Protein AF-A0AAV7X057-F1 (afdb_monomer)

Structure (mmCIF, N/CA/C/O backbone):
data_AF-A0AAV7X057-F1
#
_entry.id   AF-A0AAV7X057-F1
#
loop_
_atom_site.group_PDB
_atom_site.id
_atom_site.type_symbol
_atom_site.label_atom_id
_atom_site.label_alt_id
_atom_site.label_comp_id
_atom_site.label_asym_id
_atom_site.label_entity_id
_atom_site.label_seq_id
_atom_site.pdbx_PDB_ins_code
_atom_site.Cartn_x
_atom_site.Cartn_y
_atom_site.Cartn_z
_atom_site.occupancy
_atom_site.B_iso_or_equiv
_atom_site.auth_seq_id
_atom_site.auth_comp_id
_atom_site.auth_asym_id
_atom_site.auth_atom_id
_atom_site.pdbx_PDB_model_num
ATOM 1 N N . MET A 1 1 ? 82.264 20.418 -91.053 1.00 38.97 1 MET A N 1
ATOM 2 C CA . MET A 1 1 ? 81.883 21.158 -89.828 1.00 38.97 1 MET A CA 1
ATOM 3 C C . MET A 1 1 ? 80.472 20.702 -89.465 1.00 38.97 1 MET A C 1
ATOM 5 O O . MET A 1 1 ? 79.620 20.782 -90.331 1.00 38.97 1 MET A O 1
ATOM 9 N N . GLN A 1 2 ? 80.284 19.899 -88.404 1.00 41.66 2 GLN A N 1
ATOM 10 C CA . GLN A 1 2 ? 79.835 20.364 -87.067 1.00 41.66 2 GLN A CA 1
ATOM 11 C C . GLN A 1 2 ? 78.522 21.172 -87.176 1.00 41.66 2 GLN A C 1
ATOM 13 O O . GLN A 1 2 ? 78.544 22.190 -87.848 1.00 41.66 2 GLN A O 1
ATOM 18 N N . ARG A 1 3 ? 77.359 20.861 -86.584 1.00 39.12 3 ARG A N 1
ATOM 19 C CA . ARG A 1 3 ? 76.865 20.081 -85.417 1.00 39.12 3 ARG A CA 1
ATOM 20 C C . ARG A 1 3 ? 75.410 19.670 -85.784 1.00 39.12 3 ARG A C 1
ATOM 22 O O . ARG A 1 3 ? 74.808 20.356 -86.595 1.00 39.12 3 ARG A O 1
ATOM 29 N N . GLY A 1 4 ? 74.792 18.573 -85.353 1.00 46.19 4 GLY A N 1
ATOM 30 C CA . GLY A 1 4 ? 74.710 18.015 -84.006 1.00 46.19 4 GLY A CA 1
ATOM 31 C C . GLY A 1 4 ? 73.336 18.350 -83.398 1.00 46.19 4 GLY A C 1
ATOM 32 O O . GLY A 1 4 ? 72.982 19.521 -83.359 1.00 46.19 4 GLY A O 1
ATOM 33 N N . LEU A 1 5 ? 72.655 17.312 -82.885 1.00 44.22 5 LEU A N 1
ATOM 34 C CA . LEU A 1 5 ? 71.511 17.313 -81.947 1.00 44.22 5 LEU A CA 1
ATOM 35 C C . LEU A 1 5 ? 70.096 17.187 -82.544 1.00 44.22 5 LEU A C 1
ATOM 37 O O . LEU A 1 5 ? 69.329 18.132 -82.672 1.00 44.22 5 LEU A O 1
ATOM 41 N N . CYS A 1 6 ? 69.776 15.932 -82.868 1.00 47.38 6 CYS A N 1
ATOM 42 C CA . CYS A 1 6 ? 68.670 15.165 -82.285 1.00 47.38 6 CYS A CA 1
ATOM 43 C C . CYS A 1 6 ? 67.814 15.927 -81.245 1.00 47.38 6 CYS A C 1
ATOM 45 O O . CYS A 1 6 ? 68.278 16.170 -80.134 1.00 47.38 6 CYS A O 1
ATOM 47 N N . CYS A 1 7 ? 66.555 16.219 -81.574 1.00 43.72 7 CYS A N 1
ATOM 48 C CA . CYS A 1 7 ? 65.508 16.485 -80.587 1.00 43.72 7 CYS A CA 1
ATOM 49 C C . CYS A 1 7 ? 64.588 15.262 -80.570 1.00 43.72 7 CYS A C 1
ATOM 51 O O . CYS A 1 7 ? 63.606 15.196 -81.310 1.00 43.72 7 CYS A O 1
ATOM 53 N N . GLN A 1 8 ? 64.968 14.254 -79.785 1.00 49.94 8 GLN A N 1
ATOM 54 C CA . GLN A 1 8 ? 64.077 13.163 -79.412 1.00 49.94 8 GLN A CA 1
ATOM 55 C C . GLN A 1 8 ? 63.016 13.703 -78.448 1.00 49.94 8 GLN A C 1
ATOM 57 O O . GLN A 1 8 ? 63.279 14.510 -77.560 1.00 49.94 8 GLN A O 1
ATOM 62 N N . SER A 1 9 ? 61.777 13.288 -78.673 1.00 52.12 9 SER A N 1
ATOM 63 C CA . SER A 1 9 ? 60.635 13.537 -77.805 1.00 52.12 9 SER A CA 1
ATOM 64 C C . SER A 1 9 ? 60.765 12.717 -76.511 1.00 52.12 9 SER A C 1
ATOM 66 O O . SER A 1 9 ? 60.155 11.656 -76.385 1.00 52.12 9 SER A O 1
ATOM 68 N N . ASP A 1 10 ? 61.553 13.202 -75.550 1.00 53.66 10 ASP A N 1
ATOM 69 C CA . ASP A 1 10 ? 61.899 12.489 -74.303 1.00 53.66 10 ASP A CA 1
ATOM 70 C C . ASP A 1 10 ? 60.809 12.525 -73.203 1.00 53.66 10 ASP A C 1
ATOM 72 O O . ASP A 1 10 ? 60.967 11.934 -72.137 1.00 53.66 10 ASP A O 1
ATOM 76 N N . GLY A 1 11 ? 59.664 13.181 -73.436 1.00 57.25 11 GLY A N 1
ATOM 77 C CA . GLY A 1 11 ? 58.593 13.325 -72.431 1.00 57.25 11 GLY A CA 1
ATOM 78 C C . GLY A 1 11 ? 57.607 12.149 -72.323 1.00 57.25 11 GLY A C 1
ATOM 79 O O . GLY A 1 11 ? 57.019 11.926 -71.265 1.00 57.25 11 GLY A O 1
ATOM 80 N N . ALA A 1 12 ? 57.417 11.376 -73.396 1.00 61.66 12 ALA A N 1
ATOM 81 C CA . ALA A 1 12 ? 56.444 10.279 -73.441 1.00 61.66 12 ALA A CA 1
ATOM 82 C C . ALA A 1 12 ? 56.788 9.055 -72.554 1.00 61.66 12 ALA A C 1
ATOM 84 O O . ALA A 1 12 ? 55.877 8.534 -71.905 1.00 61.66 12 ALA A O 1
ATOM 85 N N . PRO A 1 13 ? 58.049 8.581 -72.467 1.00 67.75 13 PRO A N 1
ATOM 86 C CA . PRO A 1 13 ? 58.378 7.425 -71.630 1.00 67.75 13 PRO A CA 1
ATOM 87 C C . PRO A 1 13 ? 58.366 7.749 -70.127 1.00 67.75 13 PRO A C 1
ATOM 89 O O . PRO A 1 13 ? 57.984 6.893 -69.333 1.00 67.75 13 PRO A O 1
ATOM 92 N N . LEU A 1 14 ? 58.693 8.986 -69.731 1.00 73.44 14 LEU A N 1
ATOM 93 C CA . LEU A 1 14 ? 58.663 9.415 -68.327 1.00 73.44 14 LEU A CA 1
ATOM 94 C C . LEU A 1 14 ? 57.228 9.505 -67.783 1.00 73.44 14 LEU A C 1
ATOM 96 O O . LEU A 1 14 ? 56.944 9.002 -66.698 1.00 73.44 14 LEU A O 1
ATOM 100 N N . MET A 1 15 ? 56.303 10.092 -68.554 1.00 77.81 15 MET A N 1
ATOM 101 C CA . MET A 1 15 ? 54.881 10.119 -68.183 1.00 77.81 15 MET A CA 1
ATOM 102 C C . MET A 1 15 ? 54.274 8.715 -68.135 1.00 77.81 15 MET A C 1
ATOM 104 O O . MET A 1 15 ? 53.459 8.434 -67.262 1.00 77.81 15 MET A O 1
ATOM 108 N N . ARG A 1 16 ? 54.691 7.817 -69.033 1.00 80.0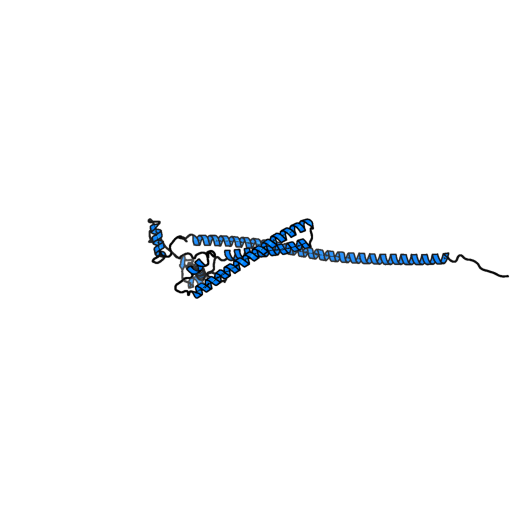6 16 ARG A N 1
ATOM 109 C CA . ARG A 1 16 ? 54.230 6.426 -69.028 1.00 80.06 16 ARG A CA 1
ATOM 110 C C . ARG A 1 16 ? 54.683 5.672 -67.775 1.00 80.06 16 ARG A C 1
ATOM 112 O O . ARG A 1 16 ? 53.843 5.062 -67.126 1.00 80.06 16 ARG A O 1
ATOM 119 N N . ALA A 1 17 ? 55.956 5.786 -67.398 1.00 81.38 17 ALA A N 1
ATOM 120 C CA . ALA A 1 17 ? 56.485 5.169 -66.180 1.00 81.38 17 ALA A CA 1
ATOM 121 C C . ALA A 1 17 ? 55.810 5.715 -64.908 1.00 81.38 17 ALA A C 1
ATOM 123 O O . ALA A 1 17 ? 55.469 4.952 -64.008 1.00 81.38 17 ALA A O 1
ATOM 124 N N . PHE A 1 18 ? 55.552 7.026 -64.851 1.00 87.88 18 PHE A N 1
ATOM 125 C CA . PHE A 1 18 ? 54.826 7.638 -63.734 1.00 87.88 18 PHE A CA 1
ATOM 126 C C . PHE A 1 18 ? 53.382 7.130 -63.627 1.00 87.88 18 PHE A C 1
ATOM 128 O O . PHE A 1 18 ? 52.918 6.808 -62.536 1.00 87.88 18 PHE A O 1
ATOM 135 N N . MET A 1 19 ? 52.676 7.017 -64.757 1.00 85.56 19 MET A N 1
ATOM 136 C CA . MET A 1 19 ? 51.319 6.466 -64.786 1.00 85.56 19 MET A CA 1
ATOM 137 C C . MET A 1 19 ? 51.298 4.987 -64.390 1.00 85.56 19 MET A C 1
ATOM 139 O O . MET A 1 19 ? 50.424 4.591 -63.628 1.00 85.56 19 MET A O 1
ATOM 143 N N . GLU A 1 20 ? 52.260 4.184 -64.850 1.00 86.50 20 GLU A N 1
ATOM 144 C CA . GLU A 1 20 ? 52.402 2.775 -64.454 1.00 86.50 20 GLU A CA 1
ATOM 145 C C . GLU A 1 20 ? 52.631 2.646 -62.938 1.00 86.50 20 GLU A C 1
ATOM 147 O O . GLU A 1 20 ? 51.925 1.886 -62.278 1.00 86.50 20 GLU A O 1
ATOM 152 N N . GLN A 1 21 ? 53.508 3.473 -62.363 1.00 89.06 21 GLN A N 1
ATOM 153 C CA . GLN A 1 21 ? 53.764 3.499 -60.922 1.00 89.06 21 GLN A CA 1
ATOM 154 C C . GLN A 1 21 ? 52.542 3.964 -60.106 1.00 89.06 21 GLN A C 1
ATOM 156 O O . GLN A 1 21 ? 52.255 3.407 -59.046 1.00 89.06 21 GLN A O 1
ATOM 161 N N . LEU A 1 22 ? 51.792 4.960 -60.592 1.00 92.19 22 LEU A N 1
ATOM 162 C CA . LEU A 1 22 ? 50.542 5.399 -59.961 1.00 92.19 22 LEU A CA 1
ATOM 163 C C . LEU A 1 22 ? 49.462 4.316 -60.010 1.00 92.19 22 LEU A C 1
ATOM 165 O O . LEU A 1 22 ? 48.786 4.087 -59.008 1.00 92.19 22 LEU A O 1
ATOM 169 N N . PHE A 1 23 ? 49.293 3.642 -61.151 1.00 93.19 23 PHE A N 1
ATOM 170 C CA . PHE A 1 23 ? 48.342 2.539 -61.274 1.00 93.19 23 PHE A CA 1
ATOM 171 C C . PHE A 1 23 ? 48.714 1.375 -60.357 1.00 93.19 23 PHE A C 1
ATOM 173 O O . PHE A 1 23 ? 47.835 0.813 -59.710 1.00 93.19 23 PHE A O 1
ATOM 180 N N . GLU A 1 24 ? 49.999 1.042 -60.253 1.00 92.56 24 GLU A N 1
ATOM 181 C CA . GLU A 1 24 ? 50.477 -0.009 -59.357 1.00 92.56 24 GLU A CA 1
ATOM 182 C C . GLU A 1 24 ? 50.257 0.360 -57.881 1.00 92.56 24 GLU A C 1
ATOM 184 O O . GLU A 1 24 ? 49.764 -0.464 -57.110 1.00 92.56 24 GLU A O 1
ATOM 189 N N . SER A 1 25 ? 50.504 1.619 -57.498 1.00 93.75 25 SER A N 1
ATOM 190 C CA . SER A 1 25 ? 50.166 2.133 -56.162 1.00 93.75 25 SER A CA 1
ATOM 191 C C . SER A 1 25 ? 48.668 2.024 -55.872 1.00 93.75 25 SER A C 1
ATOM 193 O O . SER A 1 25 ? 48.286 1.470 -54.846 1.00 93.75 25 SER A O 1
ATOM 195 N N . LEU A 1 26 ? 47.807 2.475 -56.790 1.00 94.56 26 LEU A N 1
ATOM 196 C CA . LEU A 1 26 ? 46.350 2.423 -56.617 1.00 94.56 26 LEU A CA 1
ATOM 197 C C . LEU A 1 26 ? 45.822 0.988 -56.524 1.00 94.56 26 LEU A C 1
ATOM 199 O O . LEU A 1 26 ? 44.911 0.713 -55.745 1.00 94.56 26 LEU A O 1
ATOM 203 N N . LEU A 1 27 ? 46.379 0.059 -57.303 1.00 94.56 27 LEU A N 1
ATOM 204 C CA . LEU A 1 27 ? 46.021 -1.357 -57.218 1.00 94.56 27 LEU A CA 1
ATOM 205 C C . LEU A 1 27 ? 46.441 -1.962 -55.875 1.00 94.56 27 LEU A C 1
ATOM 207 O O . LEU A 1 27 ? 45.680 -2.744 -55.299 1.00 94.56 27 LEU A O 1
ATOM 211 N N . ASN A 1 28 ? 47.608 -1.575 -55.356 1.00 93.62 28 ASN A N 1
ATOM 212 C CA . ASN A 1 28 ? 48.068 -1.989 -54.035 1.00 93.62 28 ASN A CA 1
ATOM 213 C C . ASN A 1 28 ? 47.173 -1.427 -52.922 1.00 93.62 28 ASN A C 1
ATOM 215 O O . ASN A 1 28 ? 46.771 -2.193 -52.045 1.00 93.62 28 ASN A O 1
ATOM 219 N N . ASP A 1 29 ? 46.786 -0.153 -53.006 1.00 95.25 29 ASP A N 1
ATOM 220 C CA . ASP A 1 29 ? 45.876 0.501 -52.057 1.00 95.25 29 ASP A CA 1
ATOM 221 C C . ASP A 1 29 ? 44.464 -0.112 -52.098 1.00 95.25 29 ASP A C 1
ATOM 223 O O . ASP A 1 29 ? 43.826 -0.347 -51.072 1.00 95.25 29 ASP A O 1
ATOM 227 N N . LEU A 1 30 ? 43.962 -0.466 -53.284 1.00 94.81 30 LEU A N 1
ATOM 228 C CA . LEU A 1 30 ? 42.700 -1.201 -53.408 1.00 94.81 30 LEU A CA 1
ATOM 229 C C . LEU A 1 30 ? 42.804 -2.609 -52.808 1.00 94.81 30 LEU A C 1
ATOM 231 O O . LEU A 1 30 ? 41.851 -3.104 -52.199 1.00 94.81 30 LEU A O 1
ATOM 235 N N . ALA A 1 31 ? 43.953 -3.270 -52.959 1.00 93.88 31 ALA A N 1
ATOM 236 C CA . ALA A 1 31 ? 44.187 -4.594 -52.397 1.00 93.88 31 ALA A CA 1
ATOM 237 C C . ALA A 1 31 ? 44.367 -4.574 -50.869 1.00 93.88 31 ALA A C 1
ATOM 239 O O . ALA A 1 31 ? 44.011 -5.558 -50.211 1.00 93.88 31 ALA A O 1
ATOM 240 N N . THR A 1 32 ? 44.921 -3.508 -50.285 1.00 95.69 32 THR A N 1
ATOM 241 C CA . THR A 1 32 ? 44.976 -3.313 -48.824 1.00 95.69 32 THR A CA 1
ATOM 242 C C . THR A 1 32 ? 43.587 -3.013 -48.275 1.00 95.69 32 THR A C 1
ATOM 244 O O . THR A 1 32 ? 43.124 -3.774 -47.428 1.00 95.69 32 THR A O 1
ATOM 247 N N . LEU A 1 33 ? 42.862 -2.043 -48.843 1.00 96.12 33 LEU A N 1
ATOM 248 C CA . LEU A 1 33 ? 41.492 -1.707 -48.429 1.00 96.12 33 LEU A CA 1
ATOM 249 C C . LEU A 1 33 ? 40.553 -2.914 -48.505 1.00 96.12 33 LEU A C 1
ATOM 251 O O . LEU A 1 33 ? 39.775 -3.172 -47.590 1.00 96.12 33 LEU A O 1
ATOM 255 N N . LYS A 1 34 ? 40.651 -3.721 -49.569 1.00 95.94 34 LYS A N 1
ATOM 256 C CA . LYS A 1 34 ? 39.866 -4.957 -49.690 1.00 95.94 34 LYS A CA 1
ATOM 257 C C . LYS A 1 34 ? 40.168 -5.948 -48.561 1.00 95.94 34 LYS A C 1
ATOM 259 O O . LYS A 1 34 ? 39.255 -6.633 -48.100 1.00 95.94 34 LYS A O 1
ATOM 264 N N . ARG A 1 35 ? 41.433 -6.065 -48.141 1.00 95.56 35 ARG A N 1
ATOM 265 C CA . ARG A 1 35 ? 41.838 -6.949 -47.037 1.00 95.56 35 ARG A CA 1
ATOM 266 C C . ARG A 1 35 ? 41.356 -6.422 -45.689 1.00 95.56 35 ARG A C 1
ATOM 268 O O . ARG A 1 35 ? 40.862 -7.222 -44.902 1.00 95.56 35 ARG A O 1
ATOM 275 N N . GLU A 1 36 ? 41.454 -5.117 -45.460 1.00 96.38 36 GLU A N 1
ATOM 276 C CA . GLU A 1 36 ? 40.969 -4.453 -44.243 1.00 96.38 36 GLU A CA 1
ATOM 277 C C . GLU A 1 36 ? 39.453 -4.608 -44.096 1.00 96.38 36 GLU A C 1
ATOM 279 O O . GLU A 1 36 ? 38.995 -5.173 -43.110 1.00 96.38 36 GLU A O 1
ATOM 284 N N . ILE A 1 37 ? 38.678 -4.287 -45.139 1.00 96.62 37 ILE A N 1
ATOM 285 C CA . ILE A 1 37 ? 37.218 -4.478 -45.140 1.00 96.62 37 ILE A CA 1
ATOM 286 C C . ILE A 1 37 ? 36.850 -5.945 -44.874 1.00 96.62 37 ILE A C 1
ATOM 288 O O . ILE A 1 37 ? 35.906 -6.237 -44.141 1.00 96.62 37 ILE A O 1
ATOM 292 N N . ALA A 1 38 ? 37.580 -6.898 -45.461 1.00 95.75 38 ALA A N 1
ATOM 293 C CA . ALA A 1 38 ? 37.324 -8.317 -45.227 1.00 95.75 38 ALA A CA 1
ATOM 294 C C . ALA A 1 38 ? 37.633 -8.748 -43.781 1.00 95.75 38 ALA A C 1
ATOM 296 O O . ALA A 1 38 ? 36.937 -9.620 -43.251 1.00 95.75 38 ALA A O 1
ATOM 297 N N . ALA A 1 39 ? 38.655 -8.157 -43.155 1.00 96.31 39 ALA A N 1
ATOM 298 C CA . ALA A 1 39 ? 38.983 -8.378 -41.751 1.00 96.31 39 ALA A CA 1
ATOM 299 C C . ALA A 1 39 ? 37.898 -7.790 -40.837 1.00 96.31 39 ALA A C 1
ATOM 301 O O . ALA A 1 39 ? 37.332 -8.532 -40.035 1.00 96.31 39 ALA A O 1
ATOM 302 N N . ASP A 1 40 ? 37.505 -6.536 -41.058 1.00 97.06 40 ASP A N 1
ATOM 303 C CA . ASP A 1 40 ? 36.461 -5.858 -40.283 1.00 97.06 40 ASP A CA 1
ATOM 304 C C . ASP A 1 40 ? 35.119 -6.596 -40.375 1.00 97.06 40 ASP A C 1
ATOM 306 O O . ASP A 1 40 ? 34.457 -6.833 -39.369 1.00 97.06 40 ASP A O 1
ATOM 310 N N . ILE A 1 41 ? 34.729 -7.065 -41.569 1.00 97.06 41 ILE A N 1
ATOM 311 C CA . ILE A 1 41 ? 33.515 -7.883 -41.748 1.00 97.06 41 ILE A CA 1
ATOM 312 C C . ILE A 1 41 ? 33.592 -9.176 -40.929 1.00 97.06 41 ILE A C 1
ATOM 314 O O . ILE A 1 41 ? 32.575 -9.658 -40.424 1.00 97.06 41 ILE A O 1
ATOM 318 N N . LYS A 1 42 ? 34.774 -9.788 -40.826 1.00 96.00 42 LYS A N 1
ATOM 319 C CA . LYS A 1 42 ? 34.957 -11.017 -40.052 1.00 96.00 42 LYS A CA 1
ATOM 320 C C . LYS A 1 42 ? 34.844 -10.746 -38.555 1.00 96.00 42 LYS A C 1
ATOM 322 O O . LYS A 1 42 ? 34.235 -11.556 -37.856 1.00 96.00 42 LYS A O 1
ATOM 327 N N . ASP A 1 43 ? 35.391 -9.634 -38.085 1.00 97.12 43 ASP A N 1
ATOM 328 C CA . ASP A 1 43 ? 35.327 -9.252 -36.678 1.00 97.12 43 ASP A CA 1
ATOM 329 C C . ASP A 1 43 ? 33.913 -8.819 -36.279 1.00 97.12 43 ASP A C 1
ATOM 331 O O . ASP A 1 43 ? 33.374 -9.365 -35.318 1.00 97.12 43 ASP A O 1
ATOM 335 N N . LEU A 1 44 ? 33.220 -8.033 -37.109 1.00 97.25 44 LEU A N 1
ATOM 336 C CA . LEU A 1 44 ? 31.798 -7.717 -36.920 1.00 97.25 44 LEU A CA 1
ATOM 337 C C . LEU A 1 44 ? 30.916 -8.970 -36.870 1.00 97.25 44 LEU A C 1
ATOM 339 O O . LEU A 1 44 ? 29.968 -9.040 -36.091 1.00 97.25 44 LEU A O 1
ATOM 343 N N . LYS A 1 45 ? 31.218 -9.997 -37.675 1.00 96.81 45 LYS A N 1
ATOM 344 C CA . LYS A 1 45 ? 30.500 -11.280 -37.604 1.00 96.81 45 LYS A CA 1
ATOM 345 C C . LYS A 1 45 ? 30.739 -12.005 -36.283 1.00 96.81 45 LYS A C 1
ATOM 347 O O . LYS A 1 45 ? 29.808 -12.610 -35.760 1.00 96.81 45 LYS A O 1
ATOM 352 N N . ARG A 1 46 ? 31.964 -11.969 -35.752 1.00 96.88 46 ARG A N 1
ATOM 353 C CA . ARG A 1 46 ? 32.290 -12.575 -34.450 1.00 96.88 46 ARG A CA 1
ATOM 354 C C . ARG A 1 46 ? 31.579 -11.845 -33.318 1.00 96.88 46 ARG A C 1
ATOM 356 O O . ARG A 1 46 ? 30.937 -12.499 -32.505 1.00 96.88 46 ARG A O 1
ATOM 363 N N . GLU A 1 47 ? 31.637 -10.517 -33.312 1.00 97.00 47 GLU A N 1
ATOM 364 C CA . GLU A 1 47 ? 30.912 -9.684 -32.348 1.00 97.00 47 GLU A CA 1
ATOM 365 C C . GLU A 1 47 ? 29.399 -9.903 -32.442 1.00 97.00 47 GLU A C 1
ATOM 367 O O . GLU A 1 47 ? 28.732 -10.025 -31.420 1.00 97.00 47 GLU A O 1
ATOM 372 N N . GLY A 1 48 ? 28.855 -10.041 -33.655 1.00 97.50 48 GLY A N 1
ATOM 373 C CA . GLY A 1 48 ? 27.445 -10.363 -33.865 1.00 97.50 48 GLY A CA 1
ATOM 374 C C . GLY A 1 48 ? 27.030 -11.703 -33.247 1.00 97.50 48 GLY A C 1
ATOM 375 O O . GLY A 1 48 ? 25.945 -11.800 -32.677 1.00 97.50 48 GLY A O 1
ATOM 376 N N . ILE A 1 49 ? 27.894 -12.722 -33.308 1.00 96.94 49 ILE A N 1
ATOM 377 C CA . ILE A 1 49 ? 27.647 -14.024 -32.667 1.00 96.94 49 ILE A CA 1
ATOM 378 C C . ILE A 1 49 ? 27.710 -13.902 -31.137 1.00 96.94 49 ILE A C 1
ATOM 380 O O . ILE A 1 49 ? 26.825 -14.425 -30.462 1.00 96.94 49 ILE A O 1
ATOM 384 N N . ASP A 1 50 ? 28.712 -13.204 -30.592 1.00 97.38 50 ASP A N 1
ATOM 385 C CA . ASP A 1 50 ? 28.841 -12.983 -29.141 1.00 97.38 50 ASP A CA 1
ATOM 386 C C . ASP A 1 50 ? 27.637 -12.217 -28.577 1.00 97.38 50 ASP A C 1
ATOM 388 O O . ASP A 1 50 ? 27.041 -12.614 -27.573 1.00 97.38 50 ASP A O 1
ATOM 392 N N . LEU A 1 51 ? 27.214 -11.156 -29.270 1.00 97.31 51 LEU A N 1
ATOM 393 C CA . LEU A 1 51 ? 26.013 -10.410 -28.914 1.00 97.31 51 LEU A CA 1
ATOM 394 C C . LEU A 1 51 ? 24.768 -11.295 -28.962 1.00 97.31 51 LEU A C 1
ATOM 396 O O . LEU A 1 51 ? 23.972 -11.223 -28.031 1.00 97.31 51 LEU A O 1
ATOM 400 N N . GLY A 1 52 ? 24.623 -12.156 -29.974 1.00 97.62 52 GLY A N 1
ATOM 401 C CA . GLY A 1 52 ? 23.531 -13.132 -30.038 1.00 97.62 52 GLY A CA 1
ATOM 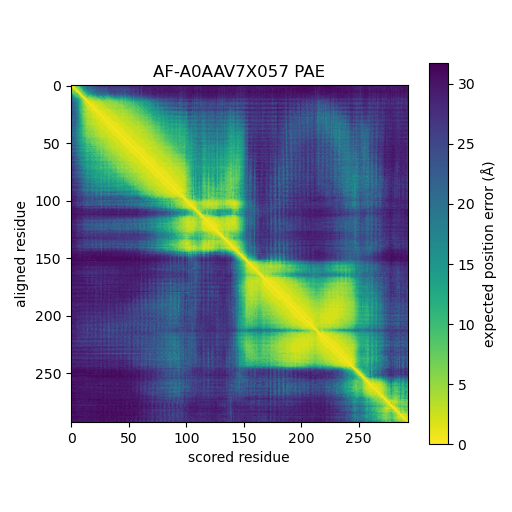402 C C . GLY A 1 52 ? 23.481 -14.028 -28.798 1.00 97.62 52 GLY A C 1
ATOM 403 O O . GLY A 1 52 ? 22.466 -14.073 -28.112 1.00 97.62 52 GLY A O 1
ATOM 404 N N . GLN A 1 53 ? 24.609 -14.637 -28.424 1.00 97.31 53 GLN A N 1
ATOM 405 C CA . GLN A 1 53 ? 24.688 -15.513 -27.246 1.00 97.31 53 GLN A CA 1
ATOM 406 C C . GLN A 1 53 ? 24.375 -14.780 -25.934 1.00 97.31 53 GLN A C 1
ATOM 408 O O . GLN A 1 53 ? 23.716 -15.316 -25.036 1.00 97.31 53 GLN A O 1
ATOM 413 N N . ARG A 1 54 ? 24.848 -13.537 -25.803 1.00 97.31 54 ARG A N 1
ATOM 414 C CA . ARG A 1 54 ? 24.568 -12.702 -24.631 1.00 97.31 54 ARG A CA 1
ATOM 415 C C . ARG A 1 54 ? 23.097 -12.309 -24.557 1.00 97.31 54 ARG A C 1
ATOM 417 O O . ARG A 1 54 ? 22.548 -12.308 -23.457 1.00 97.31 54 ARG A O 1
ATOM 424 N N . VAL A 1 55 ? 22.476 -11.986 -25.692 1.00 98.19 55 VAL A N 1
ATOM 425 C CA . VAL A 1 55 ? 21.037 -11.700 -25.778 1.00 98.19 55 VAL A CA 1
ATOM 426 C C . VAL A 1 55 ? 20.238 -12.931 -25.362 1.00 98.19 55 VAL A C 1
ATOM 428 O O . VAL A 1 55 ? 19.440 -12.815 -24.438 1.00 98.19 55 VAL A O 1
ATOM 431 N N . ASP A 1 56 ? 20.549 -14.109 -25.904 1.00 97.69 56 ASP A N 1
ATOM 432 C CA . ASP A 1 56 ? 19.864 -15.361 -25.551 1.00 97.69 56 ASP A CA 1
ATOM 433 C C . ASP A 1 56 ? 19.952 -15.657 -24.043 1.00 97.69 56 ASP A C 1
ATOM 435 O O . ASP A 1 56 ? 18.969 -16.025 -23.398 1.00 97.69 56 ASP A O 1
ATOM 439 N N . THR A 1 57 ? 21.129 -15.446 -23.444 1.00 97.69 57 THR A N 1
ATOM 440 C CA . THR A 1 57 ? 21.340 -15.649 -21.999 1.00 97.69 57 THR A CA 1
ATOM 441 C C . THR A 1 57 ? 20.485 -14.691 -21.166 1.00 97.69 57 THR A C 1
ATOM 443 O O . THR A 1 57 ? 19.917 -15.075 -20.140 1.00 97.69 57 THR A O 1
ATOM 446 N N . VAL A 1 58 ? 20.392 -13.427 -21.591 1.00 96.94 58 VAL A N 1
ATOM 447 C CA . VAL A 1 58 ? 19.577 -12.412 -20.912 1.00 96.94 58 VAL A CA 1
ATOM 448 C C . VAL A 1 58 ? 18.090 -12.723 -21.053 1.00 96.94 58 VAL A C 1
ATOM 450 O O . VAL A 1 58 ? 17.365 -12.590 -20.069 1.00 96.94 58 VAL A O 1
ATOM 453 N N . GLU A 1 59 ? 17.642 -13.164 -22.227 1.00 97.62 59 GLU A N 1
ATOM 454 C CA . GLU A 1 59 ? 16.249 -13.551 -22.468 1.00 97.62 59 GLU A CA 1
ATOM 455 C C . GLU A 1 59 ? 15.842 -14.738 -21.589 1.00 97.62 59 GLU A C 1
ATOM 457 O O . GLU A 1 59 ? 14.858 -14.644 -20.857 1.00 97.62 59 GLU A O 1
ATOM 462 N N . GLN A 1 60 ? 16.664 -15.790 -21.525 1.00 96.25 60 GLN A N 1
ATOM 463 C CA . GLN A 1 60 ? 16.418 -16.939 -20.643 1.00 96.25 60 GLN A CA 1
ATOM 464 C C . GLN A 1 60 ? 16.363 -16.544 -19.161 1.00 96.25 60 GLN A C 1
ATOM 466 O O . GLN A 1 60 ? 15.485 -16.987 -18.417 1.00 96.25 60 GLN A O 1
ATOM 471 N N . ALA A 1 61 ? 17.280 -15.681 -18.712 1.00 96.00 61 ALA A N 1
ATOM 472 C CA . ALA A 1 61 ? 17.271 -15.179 -17.341 1.00 96.00 61 ALA A CA 1
ATOM 473 C C . ALA A 1 61 ? 16.038 -14.305 -17.051 1.00 96.00 61 ALA A C 1
ATOM 475 O O . ALA A 1 61 ? 15.534 -14.283 -15.923 1.00 96.00 61 ALA A O 1
ATOM 476 N N . GLN A 1 62 ? 15.554 -13.566 -18.050 1.00 96.56 62 GLN A N 1
ATOM 477 C CA . GLN A 1 62 ? 14.356 -12.744 -17.936 1.00 96.56 62 GLN A CA 1
ATOM 478 C C . GLN A 1 62 ? 13.091 -13.600 -17.839 1.00 96.56 62 GLN A C 1
ATOM 480 O O . GLN A 1 62 ? 12.228 -13.291 -17.014 1.00 96.56 62 GLN A O 1
ATOM 485 N N . ASP A 1 63 ? 13.004 -14.678 -18.614 1.00 96.00 63 ASP A N 1
ATOM 486 C CA . ASP A 1 63 ? 11.889 -15.623 -18.547 1.00 96.00 63 ASP A CA 1
ATOM 487 C C . ASP A 1 63 ? 11.833 -16.324 -17.184 1.00 96.00 63 ASP A C 1
ATOM 489 O O . ASP A 1 63 ? 10.793 -16.297 -16.527 1.00 96.00 63 ASP A O 1
ATOM 493 N N . ALA A 1 64 ? 12.970 -16.805 -16.670 1.00 95.31 64 ALA A N 1
ATOM 494 C CA . ALA A 1 64 ? 13.034 -17.404 -15.333 1.00 95.31 64 ALA A CA 1
ATOM 495 C C . ALA A 1 64 ? 12.564 -16.436 -14.227 1.00 95.31 64 ALA A C 1
ATOM 497 O O . ALA A 1 64 ? 11.787 -16.803 -13.345 1.00 95.31 64 ALA A O 1
ATOM 498 N N . ARG A 1 65 ? 12.975 -15.161 -14.294 1.00 95.06 65 ARG A N 1
ATOM 499 C CA . ARG A 1 65 ? 12.515 -14.129 -13.344 1.00 95.06 65 ARG A CA 1
ATOM 500 C C . ARG A 1 65 ? 11.022 -13.839 -13.458 1.00 95.06 65 ARG A C 1
ATOM 502 O O . ARG A 1 65 ? 10.384 -13.507 -12.459 1.00 95.06 65 ARG A O 1
ATOM 509 N N . LYS A 1 66 ? 10.465 -13.899 -14.667 1.00 95.19 66 LYS A N 1
ATOM 510 C CA . LYS A 1 66 ? 9.031 -13.704 -14.888 1.00 95.19 66 LYS A CA 1
ATOM 511 C C . LYS A 1 66 ? 8.231 -14.832 -14.234 1.00 95.19 66 LYS A C 1
ATOM 513 O O . LYS A 1 66 ? 7.268 -14.541 -13.526 1.00 95.19 66 LYS A O 1
ATOM 518 N N . ASP A 1 67 ? 8.690 -16.072 -14.373 1.00 95.62 67 ASP A N 1
ATOM 519 C CA . ASP A 1 67 ? 8.073 -17.235 -13.732 1.00 95.62 67 ASP A CA 1
ATOM 520 C C . ASP A 1 67 ? 8.109 -17.137 -12.195 1.00 95.62 67 ASP A C 1
ATOM 522 O O . ASP A 1 67 ? 7.108 -17.417 -11.523 1.00 95.62 67 ASP A O 1
ATOM 526 N N . GLU A 1 68 ? 9.224 -16.667 -11.620 1.00 96.44 68 GLU A N 1
ATOM 527 C CA . GLU A 1 68 ? 9.337 -16.385 -10.180 1.00 96.44 68 GLU A CA 1
ATOM 528 C C . GLU A 1 68 ? 8.349 -15.302 -9.721 1.00 96.44 68 GLU A C 1
ATOM 530 O O . GLU A 1 68 ? 7.646 -15.479 -8.720 1.00 96.44 68 GLU A O 1
ATOM 535 N N . LEU A 1 69 ? 8.237 -14.192 -10.461 1.00 94.44 69 LEU A N 1
ATOM 536 C CA . LEU A 1 69 ? 7.284 -13.120 -10.154 1.00 94.44 69 LEU A CA 1
ATOM 537 C C . LEU A 1 69 ? 5.832 -13.610 -10.197 1.00 94.44 69 LEU A C 1
ATOM 539 O O . LEU A 1 69 ? 5.031 -13.237 -9.334 1.00 94.44 69 LEU A O 1
ATOM 543 N N . ASP A 1 70 ? 5.492 -14.465 -11.159 1.00 94.00 70 ASP A N 1
ATOM 544 C CA . ASP A 1 70 ? 4.160 -15.057 -11.265 1.00 94.00 70 ASP A CA 1
ATOM 545 C C . ASP A 1 70 ? 3.887 -16.075 -10.145 1.00 94.00 70 ASP A C 1
ATOM 547 O O . ASP A 1 70 ? 2.745 -16.216 -9.693 1.00 94.00 70 ASP A O 1
ATOM 551 N N . CYS A 1 71 ? 4.917 -16.761 -9.641 1.00 95.31 71 CYS A N 1
ATOM 552 C CA . CYS A 1 71 ? 4.826 -17.589 -8.437 1.00 95.31 71 CYS A CA 1
ATOM 553 C C . CYS A 1 71 ? 4.539 -16.742 -7.188 1.00 95.31 71 CYS A C 1
ATOM 555 O O . CYS A 1 71 ? 3.536 -16.964 -6.503 1.00 95.31 71 CYS A O 1
ATOM 557 N N . HIS A 1 72 ? 5.343 -15.704 -6.945 1.00 93.25 72 HIS A N 1
ATOM 558 C CA . HIS A 1 72 ? 5.152 -14.801 -5.808 1.00 93.25 72 HIS A CA 1
ATOM 559 C C . HIS A 1 72 ? 3.803 -14.075 -5.848 1.00 93.25 72 HIS A C 1
ATOM 561 O O . HIS A 1 72 ? 3.162 -13.895 -4.811 1.00 93.25 72 HIS A O 1
ATOM 567 N N . ARG A 1 73 ? 3.316 -13.693 -7.035 1.00 94.88 73 ARG A N 1
ATOM 568 C CA . ARG A 1 73 ? 1.985 -13.089 -7.187 1.00 94.88 73 ARG A CA 1
ATOM 569 C C . ARG A 1 73 ? 0.873 -14.040 -6.733 1.00 94.88 73 ARG A C 1
ATOM 571 O O . ARG A 1 73 ? -0.048 -13.598 -6.049 1.00 94.88 73 ARG A O 1
ATOM 578 N N . ARG A 1 74 ? 0.952 -15.328 -7.079 1.00 94.94 74 ARG A N 1
ATOM 579 C CA . ARG A 1 74 ? -0.025 -16.342 -6.637 1.00 94.94 74 ARG A CA 1
ATOM 580 C C . ARG A 1 74 ? 0.001 -16.541 -5.123 1.00 94.94 74 ARG A C 1
ATOM 582 O O . ARG A 1 74 ? -1.054 -16.639 -4.494 1.00 94.94 74 ARG A O 1
ATOM 589 N N . GLU A 1 75 ? 1.190 -16.553 -4.530 1.00 95.31 75 GLU A N 1
ATOM 590 C CA . GLU A 1 75 ? 1.346 -16.651 -3.079 1.00 95.31 75 GLU A CA 1
ATOM 591 C C . GLU A 1 75 ? 0.753 -15.431 -2.358 1.00 95.31 75 GLU A C 1
ATOM 593 O O . GLU A 1 75 ? 0.002 -15.591 -1.394 1.00 95.31 75 GLU A O 1
ATOM 598 N N . LEU A 1 76 ? 1.005 -14.219 -2.867 1.00 91.50 76 LEU A N 1
ATOM 599 C CA . LEU A 1 76 ? 0.423 -12.986 -2.332 1.00 91.50 76 LEU A CA 1
ATOM 600 C C . LEU A 1 76 ? -1.107 -13.011 -2.345 1.00 91.50 76 LEU A C 1
ATOM 602 O O . LEU A 1 76 ? -1.714 -12.649 -1.339 1.00 91.50 76 LEU A O 1
ATOM 606 N N . LEU A 1 77 ? -1.724 -13.470 -3.438 1.00 90.25 77 LEU A N 1
ATOM 607 C CA . LEU A 1 77 ? -3.183 -13.621 -3.514 1.00 90.25 77 LEU A CA 1
ATOM 608 C C . LEU A 1 77 ? -3.690 -14.621 -2.465 1.00 90.25 77 LEU A C 1
ATOM 610 O O . LEU A 1 77 ? -4.594 -14.312 -1.696 1.00 90.25 77 LEU A O 1
ATOM 614 N N . THR A 1 78 ? -3.023 -15.769 -2.335 1.00 92.50 78 THR A N 1
ATOM 615 C CA . THR A 1 78 ? -3.389 -16.792 -1.341 1.00 92.50 78 THR A CA 1
ATOM 616 C C . THR A 1 78 ? -3.290 -16.261 0.096 1.00 92.50 78 THR A C 1
ATOM 618 O O . THR A 1 78 ? -4.126 -16.562 0.949 1.00 92.50 78 THR A O 1
ATOM 621 N N . LEU A 1 79 ? -2.258 -15.468 0.397 1.00 88.44 79 LEU A N 1
ATOM 622 C CA . LEU A 1 79 ? -2.091 -14.836 1.706 1.00 88.44 79 LEU A CA 1
ATOM 623 C C . LEU A 1 79 ? -3.120 -13.729 1.958 1.00 88.44 79 LEU A C 1
ATOM 625 O O . LEU A 1 79 ? -3.522 -13.528 3.107 1.00 88.44 79 LEU A O 1
ATOM 629 N N . GLN A 1 80 ? -3.547 -13.007 0.921 1.00 89.88 80 GLN A N 1
ATOM 630 C CA . GLN A 1 80 ? -4.624 -12.022 1.023 1.00 89.88 80 GLN A CA 1
ATOM 631 C C . GLN A 1 80 ? -5.955 -12.698 1.356 1.00 89.88 80 GLN A C 1
ATOM 633 O O . GLN A 1 80 ? -6.603 -12.281 2.317 1.00 89.88 80 GLN A O 1
ATOM 638 N N . ASP A 1 81 ? -6.294 -13.788 0.667 1.00 85.94 81 ASP A N 1
ATOM 639 C CA . ASP A 1 81 ? -7.523 -14.548 0.912 1.00 85.94 81 ASP A CA 1
ATOM 640 C C . ASP A 1 81 ? -7.566 -15.099 2.343 1.00 85.94 81 ASP A C 1
ATOM 642 O O . ASP A 1 81 ? -8.535 -14.887 3.073 1.00 85.94 81 ASP A O 1
ATOM 646 N N . LYS A 1 82 ? -6.466 -15.710 2.807 1.00 87.62 82 LYS A N 1
ATOM 647 C CA . LYS A 1 82 ? -6.349 -16.195 4.195 1.00 87.62 82 LYS A CA 1
ATOM 648 C C . LYS A 1 82 ? -6.497 -15.072 5.220 1.00 87.62 82 LYS A C 1
ATOM 650 O O . LYS A 1 82 ? -7.118 -15.258 6.264 1.00 87.62 82 LYS A O 1
ATOM 655 N N . ASN A 1 83 ? -5.926 -13.898 4.949 1.00 84.31 83 ASN A N 1
ATOM 656 C CA . ASN A 1 83 ? -6.095 -12.745 5.833 1.00 84.31 83 ASN A CA 1
ATOM 657 C C . ASN A 1 83 ? -7.548 -12.272 5.874 1.00 84.31 83 ASN A C 1
ATOM 659 O O . ASN A 1 83 ? -8.030 -11.905 6.945 1.00 84.31 83 ASN A O 1
ATOM 663 N N . GLN A 1 84 ? -8.240 -12.275 4.737 1.00 81.19 84 GLN A N 1
ATOM 664 C CA . GLN A 1 84 ? -9.645 -11.895 4.665 1.00 81.19 84 GLN A CA 1
ATOM 665 C C . GLN A 1 84 ? -10.532 -12.900 5.415 1.00 81.19 84 GLN A C 1
ATOM 667 O O . GLN A 1 84 ? -11.399 -12.500 6.191 1.00 81.19 84 GLN A O 1
ATOM 672 N N . GLU A 1 85 ? -10.264 -14.197 5.280 1.00 83.62 85 GLU A N 1
ATOM 673 C CA . GLU A 1 85 ? -10.966 -15.241 6.027 1.00 83.62 85 GLU A CA 1
ATOM 674 C C . GLU A 1 85 ? -10.772 -15.090 7.543 1.00 83.62 85 GLU A C 1
ATOM 676 O O . GLU A 1 85 ? -11.745 -15.080 8.302 1.00 83.62 85 GLU A O 1
ATOM 681 N N . LEU A 1 86 ? -9.532 -14.879 7.997 1.00 80.69 86 LEU A N 1
ATOM 682 C CA . LEU A 1 86 ? -9.246 -14.624 9.411 1.00 80.69 86 LEU A CA 1
ATOM 683 C C . LEU A 1 86 ? -9.948 -13.359 9.922 1.00 80.69 86 LEU A C 1
ATOM 685 O O . LEU A 1 86 ? -10.393 -13.326 11.071 1.00 80.69 86 LEU A O 1
ATOM 689 N N . GLN A 1 87 ? -10.077 -12.322 9.091 1.00 76.44 87 GLN A N 1
ATOM 690 C CA . GLN A 1 87 ? -10.826 -11.117 9.451 1.00 76.44 87 GLN A CA 1
ATOM 691 C C . GLN A 1 87 ? -12.312 -11.418 9.661 1.00 76.44 87 GLN A C 1
ATOM 693 O O . GLN A 1 87 ? -12.857 -10.998 10.683 1.00 76.44 87 GLN A O 1
ATOM 698 N N . TYR A 1 88 ? -12.942 -12.185 8.767 1.00 72.38 88 TYR A N 1
ATOM 699 C CA . TYR A 1 88 ? -14.339 -12.595 8.928 1.00 72.38 88 TYR A CA 1
ATOM 700 C C . TYR A 1 88 ? -14.553 -13.451 10.177 1.00 72.38 88 TYR A C 1
ATOM 702 O O . TYR A 1 88 ? -15.509 -13.231 10.920 1.00 72.38 88 TYR A O 1
ATOM 710 N N . GLN A 1 89 ? -13.643 -14.387 10.459 1.00 82.00 89 GLN A N 1
ATOM 711 C CA . GLN A 1 89 ? -13.714 -15.211 11.667 1.00 82.00 89 GLN A CA 1
ATOM 712 C C . GLN A 1 89 ? -13.607 -14.362 12.940 1.00 82.00 89 GLN A C 1
ATOM 714 O O . GLN A 1 89 ? -14.375 -14.556 13.883 1.00 82.00 89 GLN A O 1
ATOM 719 N N . ILE A 1 90 ? -12.690 -13.389 12.976 1.00 77.06 90 ILE A N 1
ATOM 720 C CA . ILE A 1 90 ? -12.565 -12.459 14.107 1.00 77.06 90 ILE A CA 1
ATOM 721 C C . ILE A 1 90 ? -13.834 -11.621 14.260 1.00 77.06 90 ILE A C 1
ATOM 723 O O . ILE A 1 90 ? -14.301 -11.437 15.382 1.00 77.06 90 ILE A O 1
ATOM 727 N N . GLU A 1 91 ? -14.396 -11.120 13.162 1.00 70.25 91 GLU A N 1
ATOM 728 C CA . GLU A 1 91 ? -15.629 -10.337 13.194 1.00 70.25 91 GLU A CA 1
ATOM 729 C C . GLU A 1 91 ? -16.811 -11.154 13.729 1.00 70.25 91 GLU A C 1
ATOM 731 O O . GLU A 1 91 ? -17.531 -10.676 14.606 1.00 70.25 91 GLU A O 1
ATOM 736 N N . ASP A 1 92 ? -16.983 -12.400 13.282 1.00 71.75 92 ASP A N 1
ATOM 737 C CA . ASP A 1 92 ? -18.030 -13.285 13.798 1.00 71.75 92 ASP A CA 1
ATOM 738 C C . ASP A 1 92 ? -17.831 -13.589 15.291 1.00 71.75 92 ASP A C 1
ATOM 740 O O . ASP A 1 92 ? -18.771 -13.462 16.079 1.00 71.75 92 ASP A O 1
ATOM 744 N N . LEU A 1 93 ? -16.603 -13.901 15.720 1.00 71.19 93 LEU A N 1
ATOM 745 C CA . LEU A 1 93 ? -16.289 -14.131 17.135 1.00 71.19 93 LEU A CA 1
ATOM 746 C C . LEU A 1 93 ? -16.528 -12.881 17.993 1.00 71.19 93 LEU A C 1
ATOM 748 O O . LEU A 1 93 ? -17.092 -12.978 19.086 1.00 71.19 93 LEU A O 1
ATOM 752 N N . GLU A 1 94 ? -16.153 -11.696 17.508 1.00 74.31 94 GLU A N 1
ATOM 753 C CA . GLU A 1 94 ? -16.444 -10.431 18.185 1.00 74.31 94 GLU A CA 1
ATOM 754 C C . GLU A 1 94 ? -17.948 -10.173 18.264 1.00 74.31 94 GLU A C 1
ATOM 756 O O . GLU A 1 94 ? -18.441 -9.766 19.317 1.00 74.31 94 GLU A O 1
ATOM 761 N N . ASN A 1 95 ? -18.685 -10.420 17.183 1.00 67.25 95 ASN A N 1
ATOM 762 C CA . ASN A 1 95 ? -20.131 -10.259 17.158 1.00 67.25 95 ASN A CA 1
ATOM 763 C C . ASN A 1 95 ? -20.788 -11.210 18.158 1.00 67.25 95 ASN A C 1
ATOM 765 O O . ASN A 1 95 ? -21.583 -10.757 18.977 1.00 67.25 95 ASN A O 1
ATOM 769 N N . ARG A 1 96 ? -20.408 -12.494 18.180 1.00 67.25 96 ARG A N 1
ATOM 770 C CA . ARG A 1 96 ? -20.889 -13.476 19.168 1.00 67.25 96 ARG A CA 1
ATOM 771 C C . ARG A 1 96 ? -20.573 -13.054 20.601 1.00 67.25 96 ARG A C 1
ATOM 773 O O . ARG A 1 96 ? -21.465 -13.091 21.440 1.00 67.25 96 ARG A O 1
ATOM 780 N N . SER A 1 97 ? -19.358 -12.568 20.858 1.00 68.50 97 SER A N 1
ATOM 781 C CA . SER A 1 97 ? -18.954 -12.036 22.169 1.00 68.50 97 SER A CA 1
ATOM 782 C C . SER A 1 97 ? -19.743 -10.784 22.582 1.00 68.50 97 SER A C 1
ATOM 784 O O . SER A 1 97 ? -19.934 -10.540 23.769 1.00 68.50 97 SER A O 1
ATOM 786 N N . ARG A 1 98 ? -20.214 -9.973 21.625 1.00 69.38 98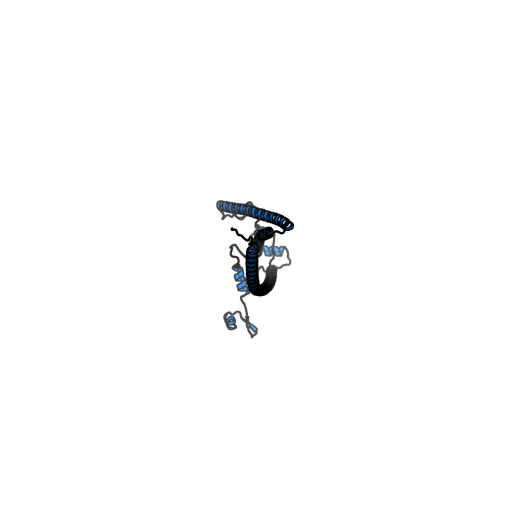 ARG A N 1
ATOM 787 C CA . ARG A 1 98 ? -20.987 -8.748 21.892 1.00 69.38 98 ARG A CA 1
ATOM 788 C C . ARG A 1 98 ? -22.499 -8.958 21.924 1.00 69.38 98 ARG A C 1
ATOM 790 O O . ARG A 1 98 ? -23.186 -8.054 22.386 1.00 69.38 98 ARG A O 1
ATOM 797 N N . ARG A 1 99 ? -23.029 -10.100 21.468 1.00 73.25 99 ARG A N 1
ATOM 798 C CA . ARG A 1 99 ? -24.482 -10.382 21.441 1.00 73.25 99 ARG A CA 1
ATOM 799 C C . ARG A 1 99 ? -25.134 -10.295 22.822 1.00 73.25 99 ARG A C 1
ATOM 801 O O . ARG A 1 99 ? -26.280 -9.877 22.912 1.00 73.25 99 ARG A O 1
ATOM 808 N N . SER A 1 100 ? -24.405 -10.637 23.881 1.00 70.56 100 SER A N 1
ATOM 809 C CA . SER A 1 100 ? -24.867 -10.512 25.270 1.00 70.56 100 SER A CA 1
ATOM 810 C C . SER A 1 100 ? -24.654 -9.115 25.869 1.00 70.56 100 SER A C 1
ATOM 812 O O . SER A 1 100 ? -25.088 -8.858 26.988 1.00 70.56 100 SER A O 1
ATOM 814 N N . ASN A 1 101 ? -23.984 -8.199 25.161 1.00 79.38 101 ASN A N 1
ATOM 815 C CA . ASN A 1 101 ? -23.615 -6.894 25.700 1.00 79.38 101 ASN A CA 1
ATOM 816 C C . ASN A 1 101 ? -24.666 -5.840 25.340 1.00 79.38 101 ASN A C 1
ATOM 818 O O . ASN A 1 101 ? -24.804 -5.444 24.182 1.00 79.38 101 ASN A O 1
ATOM 822 N N . ILE A 1 102 ? -25.346 -5.306 26.353 1.00 77.62 102 ILE A N 1
ATOM 823 C CA . ILE A 1 102 ? -26.316 -4.216 26.202 1.00 77.62 102 ILE A CA 1
ATOM 824 C C . ILE A 1 102 ? -25.639 -2.881 26.529 1.00 77.62 102 ILE A C 1
ATOM 826 O O . ILE A 1 102 ? -25.001 -2.728 27.570 1.00 77.62 102 ILE A O 1
ATOM 830 N N . ARG A 1 103 ? -25.778 -1.883 25.643 1.00 81.00 103 ARG A N 1
ATOM 831 C CA . ARG A 1 103 ? -25.227 -0.533 25.853 1.00 81.00 103 ARG A CA 1
ATOM 832 C C . ARG A 1 103 ? -26.332 0.476 26.136 1.00 81.00 103 ARG A C 1
ATOM 834 O O . ARG A 1 103 ? -27.042 0.897 25.229 1.00 81.00 103 ARG A O 1
ATOM 841 N N . ILE A 1 104 ? -26.400 0.930 27.382 1.00 78.38 104 ILE A N 1
ATOM 842 C CA . ILE A 1 104 ? -27.381 1.914 27.846 1.00 78.38 104 ILE A CA 1
ATOM 843 C C . ILE A 1 104 ? -26.775 3.321 27.709 1.00 78.38 104 ILE A C 1
ATOM 845 O O . ILE A 1 104 ? -25.666 3.583 28.180 1.00 78.38 104 ILE A O 1
ATOM 849 N N . LYS A 1 105 ? -27.469 4.229 27.011 1.00 79.12 105 LYS A N 1
ATOM 850 C CA . LYS A 1 105 ? -27.041 5.625 26.790 1.00 79.12 105 LYS A CA 1
ATOM 851 C C . LYS A 1 105 ? -27.902 6.585 27.611 1.00 79.12 105 LYS A C 1
ATOM 853 O O . LYS A 1 105 ? -29.057 6.292 27.877 1.00 79.12 105 LYS A O 1
ATOM 858 N N . GLY A 1 106 ? -27.344 7.746 27.960 1.00 74.69 106 GLY A N 1
ATOM 859 C CA . GLY A 1 106 ? -28.085 8.814 28.646 1.00 74.69 106 GLY A CA 1
ATOM 860 C C . GLY A 1 106 ? -28.141 8.695 30.170 1.00 74.69 106 GLY A C 1
ATOM 861 O O . GLY A 1 106 ? -28.826 9.488 30.798 1.00 74.69 106 GLY A O 1
ATOM 862 N N . VAL A 1 107 ? -27.407 7.753 30.773 1.00 76.44 107 VAL A N 1
ATOM 863 C CA . VAL A 1 107 ? -27.370 7.582 32.234 1.00 76.44 107 VAL A CA 1
ATOM 864 C C . VAL A 1 107 ? -26.533 8.700 32.882 1.00 76.44 107 VAL A C 1
ATOM 866 O O . VAL A 1 107 ? -25.309 8.721 32.668 1.00 76.44 107 VAL A O 1
ATOM 869 N N . PRO A 1 108 ? -27.139 9.606 33.679 1.00 72.94 108 PRO A N 1
ATOM 870 C CA . PRO A 1 108 ? -26.424 10.699 34.332 1.00 72.94 108 PRO A CA 1
ATOM 871 C C . PRO A 1 108 ? -25.348 10.165 35.284 1.00 72.94 108 PRO A C 1
ATOM 873 O O . PRO A 1 108 ? -25.502 9.107 35.896 1.00 72.94 108 PRO A O 1
ATOM 876 N N . THR A 1 109 ? -24.235 10.883 35.421 1.00 67.56 109 THR A N 1
ATOM 877 C CA . THR A 1 109 ? -23.146 10.471 36.327 1.00 67.56 109 THR A CA 1
ATOM 878 C C . THR A 1 109 ? -23.529 10.641 37.796 1.00 67.56 109 THR A C 1
ATOM 880 O O . THR A 1 109 ? -23.119 9.846 38.628 1.00 67.56 109 THR A O 1
ATOM 883 N N . GLN A 1 110 ? -24.357 11.646 38.086 1.00 67.06 110 GLN A N 1
ATOM 884 C CA . GLN A 1 110 ? -24.736 12.081 39.434 1.00 67.06 110 GLN A CA 1
ATOM 885 C C . GLN A 1 110 ? -25.917 11.288 40.020 1.00 67.06 110 GLN A C 1
ATOM 887 O O . GLN A 1 110 ? -26.137 11.316 41.221 1.00 67.06 110 GLN A O 1
ATOM 892 N N . ALA A 1 111 ? -26.686 10.593 39.174 1.00 58.97 111 ALA A N 1
ATOM 893 C CA . ALA A 1 111 ? -27.928 9.922 39.565 1.00 58.97 111 ALA A CA 1
ATOM 894 C C . ALA A 1 111 ? -27.719 8.518 40.160 1.00 58.97 111 ALA A C 1
ATOM 896 O O . ALA A 1 111 ? -28.686 7.875 40.555 1.00 58.97 111 ALA A O 1
ATOM 897 N N . ILE A 1 112 ? -26.480 8.019 40.194 1.00 66.38 112 ILE A N 1
ATOM 898 C CA . ILE A 1 112 ? -26.174 6.673 40.685 1.00 66.38 112 ILE A CA 1
ATOM 899 C C . ILE A 1 112 ? -25.585 6.794 42.087 1.00 66.38 112 ILE A C 1
ATOM 901 O O . ILE A 1 112 ? -24.379 6.954 42.253 1.00 66.38 112 ILE A O 1
ATOM 905 N N . ALA A 1 113 ? -26.454 6.740 43.092 1.00 57.84 113 ALA A N 1
ATOM 906 C CA . ALA A 1 113 ? -26.070 6.614 44.491 1.00 57.84 113 ALA A CA 1
ATOM 907 C C . ALA A 1 113 ? -26.048 5.120 44.862 1.00 57.84 113 ALA A C 1
ATOM 909 O O . ALA A 1 113 ? -26.997 4.614 45.448 1.00 57.84 113 ALA A O 1
ATOM 910 N N . GLY A 1 114 ? -25.009 4.392 44.440 1.00 70.56 114 GLY A N 1
ATOM 911 C CA . GLY A 1 114 ? -24.860 2.961 44.738 1.00 70.56 114 GLY A CA 1
ATOM 912 C C . GLY A 1 114 ? -24.058 2.171 43.695 1.00 70.56 114 GLY A C 1
ATOM 913 O O . GLY A 1 114 ? -23.544 2.758 42.735 1.00 70.56 114 GLY A O 1
ATOM 914 N N . PRO A 1 115 ? -23.932 0.843 43.873 1.00 79.69 115 PRO A N 1
ATOM 915 C CA . PRO A 1 115 ? -23.360 -0.061 42.879 1.00 79.69 115 PRO A CA 1
ATOM 916 C C . PRO A 1 115 ? -24.087 0.054 41.533 1.00 79.69 115 PRO A C 1
ATOM 918 O O . PRO A 1 115 ? -25.309 0.175 41.462 1.00 79.69 115 PRO A O 1
ATOM 921 N N . LEU A 1 116 ? -23.330 0.014 40.433 1.00 81.44 116 LEU A N 1
ATOM 922 C CA . LEU A 1 116 ? -23.890 0.150 39.083 1.00 81.44 116 LEU A CA 1
ATOM 923 C C . LEU A 1 116 ? -24.842 -1.007 38.730 1.00 81.44 116 LEU A C 1
ATOM 925 O O . LEU A 1 116 ? -25.752 -0.830 37.924 1.00 81.44 116 LEU A O 1
ATOM 929 N N . GLU A 1 117 ? -24.619 -2.173 39.332 1.00 83.44 117 GLU A N 1
ATOM 930 C CA . GLU A 1 117 ? -25.399 -3.396 39.138 1.00 83.44 117 GLU A CA 1
ATOM 931 C C . GLU A 1 117 ? -26.845 -3.205 39.596 1.00 83.44 117 GLU A C 1
ATOM 933 O O . GLU A 1 117 ? -27.760 -3.409 38.799 1.00 83.44 117 GLU A O 1
ATOM 938 N N . ASP A 1 118 ? -27.043 -2.686 40.808 1.00 84.00 118 ASP A N 1
ATOM 939 C CA . ASP A 1 118 ? -28.367 -2.441 41.390 1.00 84.00 118 ASP A CA 1
ATOM 940 C C . ASP A 1 118 ? -29.185 -1.464 40.539 1.00 84.00 118 ASP A C 1
ATOM 942 O O . ASP A 1 118 ? -30.362 -1.690 40.255 1.00 84.00 118 ASP A O 1
ATOM 946 N N . PHE A 1 119 ? -28.537 -0.399 40.053 1.00 84.88 119 PHE A N 1
ATOM 947 C CA . PHE A 1 119 ? -29.170 0.556 39.145 1.00 84.88 119 PHE A CA 1
ATOM 948 C C . PHE A 1 119 ? -29.644 -0.115 37.849 1.00 84.88 119 PHE A C 1
ATOM 950 O O . PHE A 1 119 ? -30.737 0.173 37.364 1.00 84.88 119 PHE A O 1
ATOM 957 N N . VAL A 1 120 ? -28.827 -1.002 37.273 1.00 86.00 120 VAL A N 1
ATOM 958 C CA . VAL A 1 120 ? -29.156 -1.703 36.025 1.00 86.00 120 VAL A CA 1
ATOM 959 C C . VAL A 1 120 ? -30.298 -2.697 36.237 1.00 86.00 120 VAL A C 1
ATOM 961 O O . VAL A 1 120 ? -31.211 -2.735 35.411 1.00 86.00 120 VAL A O 1
ATOM 964 N N . VAL A 1 121 ? -30.292 -3.455 37.338 1.00 86.31 121 VAL A N 1
ATOM 965 C CA . VAL A 1 121 ? -31.387 -4.375 37.689 1.00 86.31 121 VAL A CA 1
ATOM 966 C C . VAL A 1 121 ? -32.692 -3.600 37.875 1.00 86.31 121 VAL A C 1
ATOM 968 O O . VAL A 1 121 ? -33.684 -3.911 37.216 1.00 86.31 121 VAL A O 1
ATOM 971 N N . HIS A 1 122 ? -32.676 -2.527 38.671 1.00 86.25 122 HIS A N 1
ATOM 972 C CA . HIS A 1 122 ? -33.853 -1.685 38.892 1.00 86.25 122 HIS A CA 1
ATOM 973 C C . HIS A 1 122 ? -34.369 -1.054 37.588 1.00 86.25 122 HIS A C 1
ATOM 975 O O . HIS A 1 122 ? -35.575 -1.009 37.344 1.00 86.25 122 HIS A O 1
ATOM 981 N N . LEU A 1 123 ? -33.468 -0.598 36.710 1.00 86.06 123 LEU A N 1
ATOM 982 C CA . LEU A 1 123 ? -33.838 -0.071 35.396 1.00 86.06 123 LEU A CA 1
ATOM 983 C C . LEU A 1 123 ? -34.538 -1.133 34.535 1.00 86.06 123 LEU A C 1
ATOM 985 O O . LEU A 1 123 ? -35.544 -0.826 33.897 1.00 86.06 123 LEU A O 1
ATOM 989 N N . PHE A 1 124 ? -34.037 -2.371 34.514 1.00 87.12 124 PHE A N 1
ATOM 990 C CA . PHE A 1 124 ? -34.653 -3.446 33.735 1.00 87.12 124 PHE A CA 1
ATOM 991 C C . PHE A 1 124 ? -36.036 -3.836 34.256 1.00 87.12 124 PHE A C 1
ATOM 993 O O . PHE A 1 124 ? -36.944 -4.002 33.445 1.00 87.12 124 PHE A O 1
ATOM 1000 N N . LEU A 1 125 ? -36.224 -3.918 35.574 1.00 87.25 125 LEU A N 1
ATOM 1001 C CA . LEU A 1 125 ? -37.539 -4.189 36.169 1.00 87.25 125 LEU A CA 1
ATOM 1002 C C . LEU A 1 125 ? -38.531 -3.054 35.907 1.00 87.25 125 LEU A C 1
ATOM 1004 O O . LEU A 1 125 ? -39.708 -3.306 35.669 1.00 87.25 125 LEU A O 1
ATOM 1008 N N . HIS A 1 126 ? -38.061 -1.804 35.908 1.00 87.25 126 HIS A N 1
ATOM 1009 C CA . HIS A 1 126 ? -38.905 -0.655 35.597 1.00 87.25 126 HIS A CA 1
ATOM 1010 C C . HIS A 1 126 ? -39.357 -0.648 34.129 1.00 87.25 126 HIS A C 1
ATOM 1012 O O . HIS A 1 126 ? -40.521 -0.380 33.839 1.00 87.25 126 HIS A O 1
ATOM 1018 N N . VAL A 1 127 ? -38.450 -0.957 33.195 1.00 86.94 127 VAL A N 1
ATOM 1019 C CA . VAL A 1 127 ? -38.755 -0.990 31.753 1.00 86.94 127 VAL A CA 1
ATOM 1020 C C . VAL A 1 127 ? -39.573 -2.226 31.372 1.00 86.94 127 VAL A C 1
ATOM 1022 O O . VAL A 1 127 ? -40.427 -2.151 30.490 1.00 86.94 127 VAL A O 1
ATOM 1025 N N . ALA A 1 128 ? -39.328 -3.361 32.024 1.00 83.81 128 ALA A N 1
ATOM 1026 C CA . ALA A 1 128 ? -40.003 -4.624 31.756 1.00 83.81 128 ALA A CA 1
ATOM 1027 C C . ALA A 1 128 ? -40.453 -5.287 33.074 1.00 83.81 128 ALA A C 1
ATOM 1029 O O . ALA A 1 128 ? -39.786 -6.199 33.569 1.00 83.81 128 ALA A O 1
ATOM 1030 N N . PRO A 1 129 ? -41.628 -4.899 33.608 1.00 83.75 129 PRO A N 1
ATOM 1031 C CA . PRO A 1 129 ? -42.135 -5.378 34.901 1.00 83.75 129 PRO A CA 1
ATOM 1032 C C . PRO A 1 129 ? -42.424 -6.883 34.956 1.00 83.75 129 PRO A C 1
ATOM 1034 O O . PRO A 1 129 ? -42.562 -7.455 36.031 1.00 83.75 129 PRO A O 1
ATOM 1037 N N . ALA A 1 130 ? -42.540 -7.537 33.796 1.00 84.94 130 ALA A N 1
ATOM 1038 C CA . ALA A 1 130 ? -42.735 -8.981 33.696 1.00 84.94 130 ALA A CA 1
ATOM 1039 C C . ALA A 1 130 ? -41.454 -9.790 33.985 1.00 84.94 130 ALA A C 1
ATOM 1041 O O . ALA A 1 130 ? -41.519 -11.013 34.133 1.00 84.94 130 ALA A O 1
ATOM 1042 N N . LEU A 1 131 ? -40.287 -9.137 34.038 1.00 80.56 131 LEU A N 1
ATOM 1043 C CA . LEU A 1 131 ? -39.030 -9.785 34.395 1.00 80.56 131 LEU A CA 1
ATOM 1044 C C . LEU A 1 131 ? -38.951 -10.001 35.908 1.00 80.56 131 LEU A C 1
ATOM 1046 O O . LEU A 1 131 ? -39.327 -9.146 36.702 1.00 80.56 131 LEU A O 1
ATOM 1050 N N . LYS A 1 132 ? -38.417 -11.156 36.305 1.00 81.56 132 LYS A N 1
ATOM 1051 C CA . LYS A 1 132 ? -38.082 -11.462 37.700 1.00 81.56 132 LYS A CA 1
ATOM 1052 C C . LYS A 1 132 ? -36.601 -11.174 37.925 1.00 81.56 132 LYS A C 1
ATOM 1054 O O . LYS A 1 132 ? -35.792 -11.558 37.084 1.00 81.56 132 LYS A O 1
ATOM 1059 N N . GLU A 1 133 ? -36.244 -10.590 39.068 1.00 75.44 133 GLU A N 1
ATOM 1060 C CA . GLU A 1 133 ? -34.844 -10.298 39.440 1.00 75.44 133 GLU A CA 1
ATOM 1061 C C . GLU A 1 133 ? -33.922 -11.511 39.307 1.00 75.44 133 GLU A C 1
ATOM 1063 O O . GLU A 1 133 ? -32.831 -11.406 38.760 1.00 75.44 133 GLU A O 1
ATOM 1068 N N . GLN A 1 134 ? -34.402 -12.689 39.711 1.00 76.12 134 GLN A N 1
ATOM 1069 C CA . GLN A 1 134 ? -33.648 -13.948 39.666 1.00 76.12 134 GLN A CA 1
ATOM 1070 C C . GLN A 1 134 ? -33.237 -14.375 38.245 1.00 76.12 134 GLN A C 1
ATOM 1072 O O . GLN A 1 134 ? -32.327 -15.185 38.090 1.00 76.12 134 GLN A O 1
ATOM 1077 N N . ASN A 1 135 ? -33.885 -13.832 37.209 1.00 78.06 135 ASN A N 1
ATOM 1078 C CA . ASN A 1 135 ? -33.581 -14.141 35.812 1.00 78.06 135 ASN A CA 1
ATOM 1079 C C . ASN A 1 135 ? -32.559 -13.169 35.196 1.00 78.06 135 ASN A C 1
ATOM 1081 O O . ASN A 1 135 ? -32.136 -13.376 34.058 1.00 78.06 135 ASN A O 1
ATOM 1085 N N . ILE A 1 136 ? -32.175 -12.104 35.907 1.00 80.38 136 ILE A N 1
ATOM 1086 C CA . ILE A 1 136 ? -31.245 -11.082 35.420 1.00 80.38 136 ILE A CA 1
ATOM 1087 C C . ILE A 1 136 ? -29.862 -11.370 36.012 1.00 80.38 136 ILE A C 1
ATOM 1089 O O . ILE A 1 136 ? -29.495 -10.858 37.064 1.00 80.38 136 ILE A O 1
ATOM 1093 N N . VAL A 1 137 ? -29.083 -12.203 35.320 1.00 81.44 137 VAL A N 1
ATOM 1094 C CA . VAL A 1 137 ? -27.690 -12.492 35.693 1.00 81.44 137 VAL A CA 1
ATOM 1095 C C . VAL A 1 137 ? -26.764 -11.533 34.949 1.00 81.44 137 VAL A C 1
ATOM 1097 O O . VAL A 1 137 ? -26.663 -11.573 33.722 1.00 81.44 137 VAL A O 1
ATOM 1100 N N . LEU A 1 138 ? -26.089 -10.658 35.692 1.00 81.44 138 LEU A N 1
ATOM 1101 C CA . LEU A 1 138 ? -25.116 -9.708 35.157 1.00 81.44 138 LEU A CA 1
ATOM 1102 C C . LEU A 1 138 ? -23.702 -10.263 35.371 1.00 81.44 138 LEU A C 1
ATOM 1104 O O . LEU A 1 138 ? -23.274 -10.421 36.505 1.00 81.44 138 LEU A O 1
ATOM 1108 N N . ASP A 1 139 ? -22.966 -10.548 34.292 1.00 76.94 139 ASP A N 1
ATOM 1109 C CA . ASP A 1 139 ? -21.563 -10.993 34.397 1.00 76.94 139 ASP A CA 1
ATOM 1110 C C . ASP A 1 139 ? -20.629 -9.814 34.726 1.00 76.94 139 ASP A C 1
ATOM 1112 O O . ASP A 1 139 ? -19.758 -9.899 35.589 1.00 76.94 139 ASP A O 1
ATOM 1116 N N . ARG A 1 140 ? -20.811 -8.672 34.042 1.00 76.69 140 ARG A N 1
ATOM 1117 C CA . ARG A 1 140 ? -20.050 -7.436 34.289 1.00 76.69 140 ARG A CA 1
ATOM 1118 C C . ARG A 1 140 ? -20.877 -6.204 33.970 1.00 76.69 140 ARG A C 1
ATOM 1120 O O . ARG A 1 140 ? -21.381 -6.071 32.854 1.00 76.69 140 ARG A O 1
ATOM 1127 N N . THR A 1 141 ? -20.884 -5.228 34.872 1.00 79.88 141 THR A N 1
ATOM 1128 C CA . THR A 1 141 ? -21.371 -3.876 34.575 1.00 79.88 141 THR A CA 1
ATOM 1129 C C . THR A 1 141 ? -20.236 -2.871 34.689 1.00 79.88 141 THR A C 1
ATOM 1131 O O . THR A 1 141 ? -19.436 -2.879 35.618 1.00 79.88 141 THR A O 1
ATOM 1134 N N . HIS A 1 142 ? -20.103 -2.016 33.683 1.00 76.75 142 HIS A N 1
ATOM 1135 C CA . HIS A 1 142 ? -19.114 -0.948 33.702 1.00 76.75 142 HIS A CA 1
ATOM 1136 C C . HIS A 1 142 ? -19.564 0.182 32.788 1.00 76.75 142 HIS A C 1
ATOM 1138 O O . HIS A 1 142 ? -20.258 -0.026 31.787 1.00 76.75 142 HIS A O 1
ATOM 1144 N N . ARG A 1 143 ? -19.131 1.406 33.097 1.00 73.38 143 ARG A N 1
ATOM 1145 C CA . ARG A 1 143 ? -19.281 2.511 32.154 1.00 73.38 143 ARG A CA 1
ATOM 1146 C C . ARG A 1 143 ? -18.352 2.255 30.973 1.00 73.38 143 ARG A C 1
ATOM 1148 O O . ARG A 1 143 ? -17.139 2.139 31.133 1.00 73.38 143 ARG A O 1
ATOM 1155 N N . ALA A 1 144 ? -18.924 2.172 29.776 1.00 65.50 144 ALA A N 1
ATOM 1156 C CA . ALA A 1 144 ? -18.131 2.092 28.561 1.00 65.50 144 ALA A CA 1
ATOM 1157 C C . ALA A 1 144 ? -17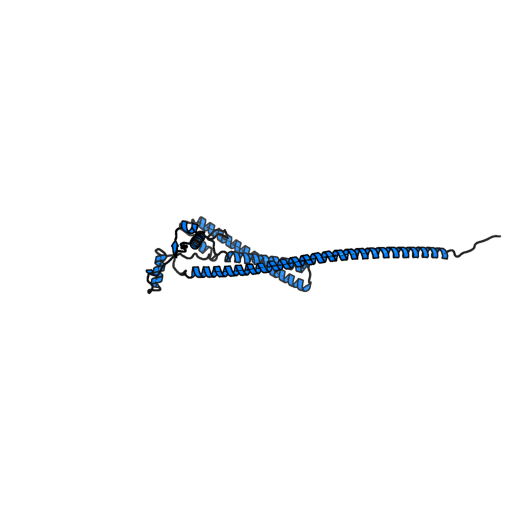.248 3.344 28.466 1.00 65.50 144 ALA A C 1
ATOM 1159 O O . ALA A 1 144 ? -17.771 4.463 28.421 1.00 65.50 144 ALA A O 1
ATOM 1160 N N . GLY A 1 145 ? -15.926 3.155 28.416 1.00 55.06 145 GLY A N 1
ATOM 1161 C CA . GLY A 1 145 ? -14.987 4.244 28.166 1.00 55.06 145 GLY A CA 1
ATOM 1162 C C . GLY A 1 145 ? -15.409 5.015 26.915 1.00 55.06 145 GLY A C 1
ATOM 1163 O O . GLY A 1 145 ? -15.845 4.422 25.918 1.00 55.06 145 GL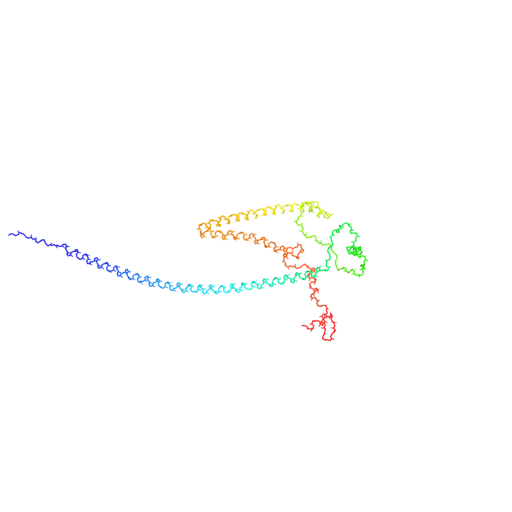Y A O 1
ATOM 1164 N N . ARG A 1 146 ? -15.348 6.350 26.965 1.00 52.03 146 ARG A N 1
ATOM 1165 C CA . ARG A 1 146 ? -15.599 7.150 25.763 1.00 52.03 146 ARG A CA 1
ATOM 1166 C C . ARG A 1 146 ? -14.590 6.705 24.696 1.00 52.03 146 ARG A C 1
ATOM 1168 O O . ARG A 1 146 ? -13.399 6.667 25.004 1.00 52.03 146 ARG A O 1
ATOM 1175 N N . PRO A 1 147 ? -15.011 6.400 23.450 1.00 43.84 147 PRO A N 1
ATOM 1176 C CA . PRO A 1 147 ? -14.051 6.416 22.357 1.00 43.84 147 PRO A CA 1
ATOM 1177 C C . PRO A 1 147 ? -13.420 7.804 22.389 1.00 43.84 147 PRO A C 1
ATOM 1179 O O . PRO A 1 147 ? -14.160 8.785 22.496 1.00 43.84 147 PRO A O 1
ATOM 1182 N N . ALA A 1 148 ? -12.089 7.876 22.396 1.00 44.16 148 ALA A N 1
ATOM 1183 C CA . ALA A 1 148 ? -11.367 9.136 22.472 1.00 44.16 148 ALA A CA 1
ATOM 1184 C C . ALA A 1 148 ? -11.846 10.050 21.336 1.00 44.16 148 ALA A C 1
ATOM 1186 O O . ALA A 1 148 ? -11.409 9.944 20.188 1.00 44.16 148 ALA A O 1
ATOM 1187 N N . ARG A 1 149 ? -12.800 10.931 21.648 1.00 42.72 149 ARG A N 1
ATOM 1188 C CA . ARG A 1 149 ? -13.144 12.057 20.801 1.00 42.72 149 ARG A CA 1
ATOM 1189 C C . ARG A 1 149 ? -12.005 13.034 20.996 1.00 42.72 149 ARG A C 1
ATOM 1191 O O . ARG A 1 149 ? -12.023 13.853 21.904 1.00 42.72 149 ARG A O 1
ATOM 1198 N N . VAL A 1 150 ? -11.010 12.934 20.126 1.00 49.69 150 VAL A N 1
ATOM 1199 C CA . VAL A 1 150 ? -10.164 14.080 19.804 1.00 49.69 150 VAL A CA 1
ATOM 1200 C C . VAL A 1 150 ? -11.042 15.040 19.001 1.00 49.69 150 VAL A C 1
ATOM 1202 O O . VAL A 1 150 ? -10.995 15.053 17.778 1.00 49.69 150 VAL A O 1
ATOM 1205 N N . ALA A 1 151 ? -11.950 15.727 19.693 1.00 41.94 151 ALA A N 1
ATOM 1206 C CA . ALA A 1 151 ? -12.707 16.874 19.207 1.00 41.94 151 ALA A CA 1
ATOM 1207 C C . ALA A 1 151 ? -13.538 17.433 20.369 1.00 41.94 151 ALA A C 1
ATOM 1209 O O . ALA A 1 151 ? -14.557 16.848 20.741 1.00 41.94 151 ALA A O 1
ATOM 1210 N N . GLY A 1 152 ? -13.088 18.559 20.915 1.00 49.16 152 GLY A N 1
ATOM 1211 C CA . GLY A 1 152 ? -13.820 19.335 21.909 1.00 49.16 152 GLY A CA 1
ATOM 1212 C C . GLY A 1 152 ? -12.857 20.150 22.754 1.00 49.16 152 GLY A C 1
ATOM 1213 O O . GLY A 1 152 ? -12.257 19.604 23.657 1.00 49.16 152 GLY A O 1
ATOM 1214 N N . GLN A 1 153 ? -12.603 21.385 22.315 1.00 58.25 153 GLN A N 1
ATOM 1215 C CA . GLN A 1 153 ? -12.070 22.574 23.000 1.00 58.25 153 GLN A CA 1
ATOM 1216 C C . GLN A 1 153 ? -11.140 22.415 24.225 1.00 58.25 153 GLN A C 1
ATOM 1218 O O . GLN A 1 153 ? -11.387 21.659 25.151 1.00 58.25 153 GLN A O 1
ATOM 1223 N N . ALA A 1 154 ? -10.127 23.287 24.311 1.00 57.88 154 ALA A N 1
ATOM 1224 C CA . ALA A 1 154 ? -9.322 23.550 25.517 1.00 57.88 154 ALA A CA 1
ATOM 1225 C C . ALA A 1 154 ? -10.128 23.540 26.840 1.00 57.88 154 ALA A C 1
ATOM 1227 O O . ALA A 1 154 ? -9.638 23.095 27.875 1.00 57.88 154 ALA A O 1
ATOM 1228 N N . LYS A 1 155 ? -11.388 23.983 26.778 1.00 59.31 155 LYS A N 1
ATOM 1229 C CA . LYS A 1 155 ? -12.355 23.994 27.877 1.00 59.31 155 LYS A CA 1
ATOM 1230 C C . LYS A 1 155 ? -12.762 22.599 28.380 1.00 59.31 155 LYS A C 1
ATOM 1232 O O . LYS A 1 155 ? -12.908 22.413 29.586 1.00 59.31 155 LYS A O 1
ATOM 1237 N N . ASP A 1 156 ? -12.897 21.611 27.498 1.00 67.25 156 ASP A N 1
ATOM 1238 C CA . ASP A 1 156 ? -13.247 20.241 27.893 1.00 67.25 156 ASP A CA 1
ATOM 1239 C C . ASP A 1 156 ? -12.070 19.574 28.609 1.00 67.25 156 ASP A C 1
ATOM 1241 O O . ASP A 1 156 ? -12.264 18.808 29.542 1.00 67.25 156 ASP A O 1
ATOM 1245 N N . ILE A 1 157 ? -10.835 19.909 28.228 1.00 71.00 157 ILE A N 1
ATOM 1246 C CA . ILE A 1 157 ? -9.620 19.363 28.850 1.00 71.00 157 ILE A CA 1
ATOM 1247 C C . ILE A 1 157 ? -9.458 19.891 30.268 1.00 71.00 157 ILE A C 1
ATOM 1249 O O . ILE A 1 157 ? -9.153 19.115 31.166 1.00 71.00 157 ILE A O 1
ATOM 1253 N N . LEU A 1 158 ? -9.689 21.187 30.476 1.00 73.94 158 LEU A N 1
ATOM 1254 C CA . LEU A 1 158 ? -9.647 21.764 31.815 1.00 73.94 158 LEU A CA 1
ATOM 1255 C C . LEU A 1 158 ? -10.714 21.129 32.710 1.00 73.94 158 LEU A C 1
ATOM 1257 O O . LEU A 1 158 ? -10.383 20.645 33.779 1.00 73.94 158 LEU A O 1
ATOM 1261 N N . THR A 1 159 ? -11.960 21.025 32.245 1.00 76.44 159 THR A N 1
ATOM 1262 C CA . THR A 1 159 ? -13.053 20.452 33.056 1.00 76.44 159 THR A CA 1
ATOM 1263 C C . THR A 1 159 ? -12.930 18.943 33.288 1.00 76.44 159 THR A C 1
ATOM 1265 O O . THR A 1 159 ? -13.390 18.449 34.310 1.00 76.44 159 THR A O 1
ATOM 1268 N N . LEU A 1 160 ? -12.310 18.197 32.367 1.00 74.31 160 LEU A N 1
ATOM 1269 C CA . LEU A 1 160 ? -12.049 16.760 32.527 1.00 74.31 160 LEU A CA 1
ATOM 1270 C C . LEU A 1 160 ? -10.926 16.459 33.517 1.00 74.31 160 LEU A C 1
ATOM 1272 O O . LEU A 1 160 ? -10.940 15.390 34.123 1.00 74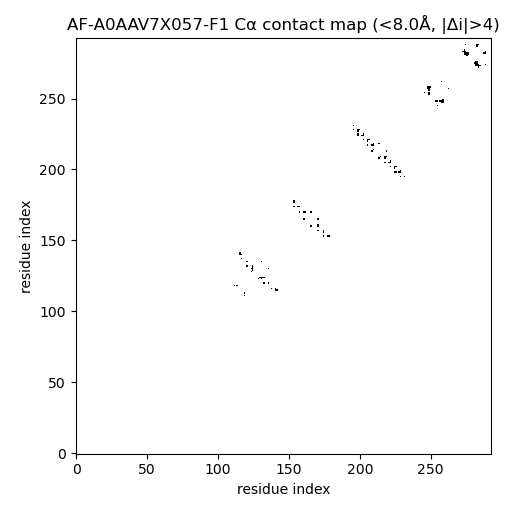.31 160 LEU A O 1
ATOM 1276 N N . ASN A 1 161 ? -9.937 17.347 33.618 1.00 74.19 161 ASN A N 1
ATOM 1277 C CA . ASN A 1 161 ? -8.769 17.132 34.464 1.00 74.19 161 ASN A CA 1
ATOM 1278 C C . ASN A 1 161 ? -8.855 17.879 35.797 1.00 74.19 161 ASN A C 1
ATOM 1280 O O . ASN A 1 161 ? -8.045 17.578 36.662 1.00 74.19 161 ASN A O 1
ATOM 1284 N N . ASP A 1 162 ? -9.806 18.804 35.977 1.00 80.19 162 ASP A N 1
ATOM 1285 C CA . ASP A 1 162 ? -10.054 19.525 37.232 1.00 80.19 162 ASP A CA 1
ATOM 1286 C C . ASP A 1 162 ? -10.634 18.577 38.293 1.00 80.19 162 ASP A C 1
ATOM 1288 O O . ASP A 1 162 ? -11.843 18.397 38.446 1.00 80.19 162 ASP A O 1
ATOM 1292 N N . THR A 1 163 ? -9.724 17.884 38.970 1.00 82.38 163 THR A N 1
ATOM 1293 C CA . THR A 1 163 ? -9.993 16.932 40.048 1.00 82.38 163 THR A CA 1
ATOM 1294 C C . THR A 1 163 ? -9.389 17.461 41.350 1.00 82.38 163 THR A C 1
ATOM 1296 O O . THR A 1 163 ? -8.408 18.208 41.311 1.00 82.38 163 THR A O 1
ATOM 1299 N N . PRO A 1 164 ? -9.907 17.069 42.529 1.00 78.94 164 PRO A N 1
ATOM 1300 C CA . PRO A 1 164 ? -9.360 17.523 43.815 1.00 78.94 164 PRO A CA 1
ATOM 1301 C C . PRO A 1 164 ? -7.885 17.131 44.035 1.00 78.94 164 PRO A C 1
ATOM 1303 O O . PRO A 1 164 ? -7.228 17.668 44.921 1.00 78.94 164 PRO A O 1
ATOM 1306 N N . GLU A 1 165 ? -7.361 16.212 43.224 1.00 78.94 165 GLU A N 1
ATOM 1307 C CA . GLU A 1 165 ? -5.984 15.716 43.257 1.00 78.94 165 GLU A CA 1
ATOM 1308 C C . GLU A 1 165 ? -5.034 16.513 42.339 1.00 78.94 165 GLU A C 1
ATOM 1310 O O . GLU A 1 165 ? -3.813 16.379 42.435 1.00 78.94 165 GLU A O 1
ATOM 1315 N N . THR A 1 166 ? -5.564 17.351 41.440 1.00 80.88 166 THR A N 1
ATOM 1316 C CA . THR A 1 166 ? -4.775 18.093 40.443 1.00 80.88 166 THR A CA 1
ATOM 1317 C C . THR A 1 166 ? -4.553 19.551 40.830 1.00 80.88 166 THR A C 1
ATOM 1319 O O . THR A 1 166 ? -5.482 20.272 41.175 1.00 80.88 166 THR A O 1
ATOM 1322 N N . ASN A 1 167 ? -3.306 20.011 40.714 1.00 87.94 167 ASN A N 1
ATOM 1323 C CA . ASN A 1 167 ? -2.925 21.401 40.961 1.00 87.94 167 ASN A CA 1
ATOM 1324 C C . ASN A 1 167 ? -3.195 22.280 39.721 1.00 87.94 167 ASN A C 1
ATOM 1326 O O . ASN A 1 167 ? -3.039 21.847 38.580 1.00 87.94 167 ASN A O 1
ATOM 1330 N N . PHE A 1 168 ? -3.504 23.561 39.920 1.00 84.62 168 PHE A N 1
ATOM 1331 C CA . PHE A 1 168 ? -3.657 24.535 38.837 1.00 84.62 168 PHE A CA 1
ATOM 1332 C C . PHE A 1 168 ? -2.442 24.578 37.892 1.00 84.62 168 PHE A C 1
ATOM 1334 O O . PHE A 1 168 ? -2.599 24.685 36.677 1.00 84.62 168 PHE A O 1
ATOM 1341 N N . ALA A 1 169 ? -1.224 24.438 38.428 1.00 85.94 169 ALA A N 1
ATOM 1342 C CA . ALA A 1 169 ? -0.006 24.415 37.618 1.00 85.94 169 ALA A CA 1
ATOM 1343 C C . ALA A 1 169 ? 0.011 23.250 36.608 1.00 85.94 169 ALA A C 1
ATOM 1345 O O . ALA A 1 169 ? 0.344 23.448 35.439 1.00 85.94 169 ALA A O 1
ATOM 1346 N N . THR A 1 170 ? -0.416 22.050 37.019 1.00 84.19 170 THR A N 1
ATOM 1347 C CA . THR A 1 170 ? -0.468 20.883 36.126 1.00 84.19 170 THR A CA 1
ATOM 1348 C C . THR A 1 170 ? -1.602 21.008 35.108 1.00 84.19 170 THR A C 1
ATOM 1350 O O . THR A 1 170 ? -1.427 20.639 33.945 1.00 84.19 170 THR A O 1
ATOM 1353 N N . LEU A 1 171 ? -2.735 21.609 35.483 1.00 83.06 171 LEU A N 1
ATOM 1354 C CA . LEU A 1 171 ? -3.811 21.954 34.543 1.00 83.06 171 LEU A CA 1
ATOM 1355 C C . LEU A 1 171 ? -3.352 22.969 33.483 1.00 83.06 171 LEU A C 1
ATOM 1357 O O . LEU A 1 171 ? -3.654 22.828 32.298 1.00 83.06 171 LEU A O 1
ATOM 1361 N N . TRP A 1 172 ? -2.566 23.968 33.882 1.00 84.25 172 TRP A N 1
ATOM 1362 C CA . TRP A 1 172 ? -2.005 24.953 32.960 1.00 84.25 172 TRP A CA 1
ATOM 1363 C C . TRP A 1 172 ? -0.983 24.338 31.995 1.00 84.25 172 TRP A C 1
ATOM 1365 O O . TRP A 1 172 ? -1.008 24.610 30.791 1.00 84.25 172 TRP A O 1
ATOM 1375 N N . ASP A 1 173 ? -0.099 23.473 32.491 1.00 84.00 173 ASP A N 1
ATOM 1376 C CA . ASP A 1 173 ? 0.893 22.791 31.658 1.00 84.00 173 ASP A CA 1
ATOM 1377 C C . ASP A 1 173 ? 0.257 21.802 30.676 1.00 84.00 173 ASP A C 1
ATOM 1379 O O . ASP A 1 173 ? 0.628 21.781 29.497 1.00 84.00 173 ASP A O 1
ATOM 1383 N N . THR A 1 174 ? -0.751 21.045 31.115 1.00 83.12 174 THR A N 1
ATOM 1384 C CA . THR A 1 174 ? -1.511 20.136 30.241 1.00 83.12 174 THR A CA 1
ATOM 1385 C C . THR A 1 174 ? -2.265 20.898 29.156 1.00 83.12 174 THR A C 1
ATOM 1387 O O . THR A 1 174 ? -2.186 20.527 27.981 1.00 83.12 174 THR A O 1
ATOM 1390 N N . LEU A 1 175 ? -2.916 22.013 29.501 1.00 83.88 175 LEU A N 1
ATOM 1391 C CA . LEU A 1 175 ? -3.568 22.881 28.524 1.00 83.88 175 LEU A CA 1
ATOM 1392 C C . LEU A 1 175 ? -2.575 23.387 27.470 1.00 83.88 175 LEU A C 1
ATOM 1394 O O . LEU A 1 175 ? -2.824 23.243 26.269 1.00 83.88 175 LEU A O 1
ATOM 1398 N N . LYS A 1 176 ? -1.436 23.947 27.899 1.00 83.19 176 LYS A N 1
ATOM 1399 C CA . LYS A 1 176 ? -0.390 24.436 26.987 1.00 83.19 176 LYS A CA 1
ATOM 1400 C C . LYS A 1 176 ? 0.111 23.332 26.062 1.00 83.19 176 LYS A C 1
ATOM 1402 O O . LYS A 1 176 ? 0.267 23.571 24.865 1.00 83.19 176 LYS A O 1
ATOM 1407 N N . ALA A 1 177 ? 0.355 22.134 26.594 1.00 83.12 177 ALA A N 1
ATOM 1408 C CA . ALA A 1 177 ? 0.832 21.000 25.813 1.00 83.12 177 ALA A CA 1
ATOM 1409 C C . ALA A 1 177 ? -0.172 20.600 24.722 1.00 83.12 177 ALA A C 1
ATOM 1411 O O . ALA A 1 177 ? 0.217 20.406 23.568 1.00 83.12 177 ALA A O 1
ATOM 1412 N N . VAL A 1 178 ? -1.465 20.543 25.052 1.00 80.88 178 VAL A N 1
ATOM 1413 C CA . VAL A 1 178 ? -2.496 20.164 24.079 1.00 80.88 178 VAL A CA 1
ATOM 1414 C C . VAL A 1 178 ? -2.702 21.248 23.027 1.00 80.88 178 VAL A C 1
ATOM 1416 O O . VAL A 1 178 ? -2.714 20.937 21.836 1.00 80.88 178 VAL A O 1
ATOM 1419 N N . VAL A 1 179 ? -2.799 22.515 23.433 1.00 81.69 179 VAL A N 1
ATOM 1420 C CA . VAL A 1 179 ? -2.933 23.642 22.498 1.00 81.69 179 VAL A CA 1
ATOM 1421 C C . VAL A 1 179 ? -1.724 23.710 21.562 1.00 81.69 179 VAL A C 1
ATOM 142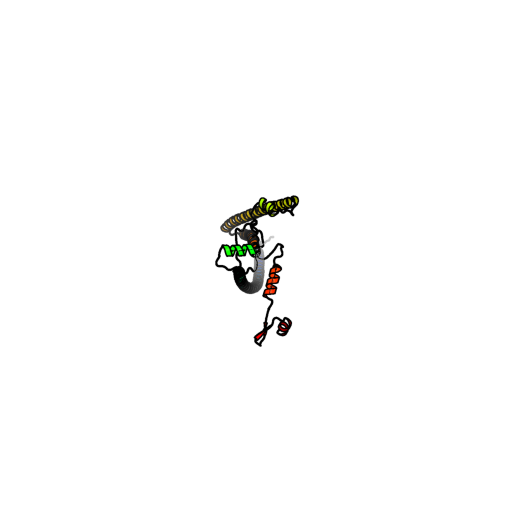3 O O . VAL A 1 179 ? -1.885 23.816 20.346 1.00 81.69 179 VAL A O 1
ATOM 1426 N N . ARG A 1 180 ? -0.502 23.546 22.087 1.00 85.50 180 ARG A N 1
ATOM 1427 C CA . ARG A 1 180 ? 0.714 23.447 21.266 1.00 85.50 180 ARG A CA 1
ATOM 1428 C C . ARG A 1 180 ? 0.636 22.280 20.282 1.00 85.50 180 ARG A C 1
ATOM 1430 O O . ARG A 1 180 ? 0.953 22.462 19.109 1.00 85.50 180 ARG A O 1
ATOM 1437 N N . GLY A 1 181 ? 0.201 21.102 20.730 1.00 81.12 181 GLY A N 1
ATOM 1438 C CA . GLY A 1 181 ? 0.007 19.933 19.871 1.00 81.12 181 GLY A CA 1
ATOM 1439 C C . GLY A 1 181 ? -0.992 20.189 18.739 1.00 81.12 181 GLY A C 1
ATOM 1440 O O . GLY A 1 181 ? -0.729 19.814 17.599 1.00 81.12 181 GLY A O 1
ATOM 1441 N N . GLN A 1 182 ? -2.090 20.894 19.023 1.00 82.25 182 GLN A N 1
ATOM 1442 C CA . GLN A 1 182 ? -3.083 21.292 18.021 1.00 82.25 182 GLN A CA 1
ATOM 1443 C C . GLN A 1 182 ? -2.495 22.248 16.980 1.00 82.25 182 GLN A C 1
ATOM 1445 O O . GLN A 1 182 ? -2.683 22.024 15.786 1.00 82.25 182 GLN A O 1
ATOM 1450 N N . PHE A 1 183 ? -1.734 23.262 17.404 1.00 82.75 183 PHE A N 1
ATOM 1451 C CA . PHE A 1 183 ? -1.056 24.175 16.479 1.00 82.75 183 PHE A CA 1
ATOM 1452 C C . PHE A 1 183 ? -0.027 23.458 15.600 1.00 82.75 183 PHE A C 1
ATOM 1454 O O . PHE A 1 183 ? 0.013 23.683 14.390 1.00 82.75 183 PHE A O 1
ATOM 1461 N N . ILE A 1 184 ? 0.779 22.565 16.184 1.00 84.00 184 ILE A N 1
ATOM 1462 C CA . ILE A 1 184 ? 1.756 21.765 15.435 1.00 84.00 184 ILE A CA 1
ATOM 1463 C C . ILE A 1 184 ? 1.041 20.876 14.414 1.00 84.00 184 ILE A C 1
ATOM 1465 O O . ILE A 1 184 ? 1.424 20.866 13.245 1.00 84.00 184 ILE A O 1
ATOM 1469 N N . ALA A 1 185 ? -0.015 20.171 14.825 1.00 80.25 185 ALA A N 1
ATOM 1470 C CA . ALA A 1 185 ? -0.784 19.302 13.941 1.00 80.25 185 ALA A CA 1
ATOM 1471 C C . ALA A 1 185 ? -1.455 20.087 12.806 1.00 80.25 185 ALA A C 1
ATOM 1473 O O . ALA A 1 185 ? -1.371 19.677 11.651 1.00 80.25 185 ALA A O 1
ATOM 1474 N N . ALA A 1 186 ? -2.069 21.235 13.107 1.00 84.56 186 ALA A N 1
ATOM 1475 C CA . ALA A 1 186 ? -2.690 22.098 12.107 1.00 84.56 186 ALA A CA 1
ATOM 1476 C C . ALA A 1 186 ? -1.666 22.587 11.073 1.00 84.56 186 ALA A C 1
ATOM 1478 O O . ALA A 1 186 ? -1.883 22.425 9.873 1.00 84.56 186 ALA A O 1
ATOM 1479 N N . ARG A 1 187 ? -0.512 23.097 11.529 1.00 91.00 187 ARG A N 1
ATOM 1480 C CA . ARG A 1 187 ? 0.579 23.529 10.644 1.00 91.00 187 ARG A CA 1
ATOM 1481 C C . ARG A 1 187 ? 1.103 22.380 9.787 1.00 91.00 187 ARG A C 1
ATOM 1483 O O . ARG A 1 187 ? 1.292 22.542 8.586 1.00 91.00 187 ARG A O 1
ATOM 1490 N N . GLN A 1 188 ? 1.340 21.220 10.393 1.00 86.19 188 GLN A N 1
ATOM 1491 C CA . GLN A 1 188 ? 1.862 20.057 9.683 1.00 86.19 188 GLN A CA 1
ATOM 1492 C C . GLN A 1 188 ? 0.878 19.536 8.628 1.00 86.19 188 GLN A C 1
ATOM 1494 O O . GLN A 1 188 ? 1.306 19.136 7.544 1.00 86.19 188 GLN A O 1
ATOM 1499 N N . ASN A 1 189 ? -0.421 19.558 8.930 1.00 85.75 189 ASN A N 1
ATOM 1500 C CA . ASN A 1 189 ? -1.474 19.178 7.994 1.00 85.75 189 ASN A CA 1
ATOM 1501 C C . ASN A 1 189 ? -1.580 20.167 6.831 1.00 85.75 189 ASN A C 1
ATOM 1503 O O . ASN A 1 189 ? -1.680 19.718 5.693 1.00 85.75 189 ASN A O 1
ATOM 1507 N N . ALA A 1 190 ? -1.489 21.474 7.096 1.00 91.31 190 ALA A N 1
ATOM 1508 C CA . ALA A 1 190 ? -1.466 22.501 6.054 1.00 91.31 190 ALA A CA 1
ATOM 1509 C C . ALA A 1 190 ? -0.277 22.305 5.098 1.00 91.31 190 ALA A C 1
ATOM 1511 O O . ALA A 1 190 ? -0.478 22.147 3.903 1.00 91.31 190 ALA A O 1
ATOM 1512 N N . LEU A 1 191 ? 0.945 22.148 5.623 1.00 91.31 191 LEU A N 1
ATOM 1513 C CA . LEU A 1 191 ? 2.136 21.902 4.794 1.00 91.31 191 LEU A CA 1
ATOM 1514 C C . LEU A 1 191 ? 2.019 20.636 3.929 1.00 91.31 191 LEU A C 1
ATOM 1516 O O . LEU A 1 191 ? 2.463 20.618 2.783 1.00 91.31 191 LEU A O 1
ATOM 1520 N N . ARG A 1 192 ? 1.444 19.555 4.474 1.00 88.50 192 ARG A N 1
ATOM 1521 C CA . ARG A 1 192 ? 1.207 18.315 3.713 1.00 88.50 192 ARG A CA 1
ATOM 1522 C C . ARG A 1 192 ? 0.154 18.514 2.627 1.00 88.50 192 ARG A C 1
ATOM 1524 O O . ARG A 1 192 ? 0.313 17.968 1.539 1.00 88.50 192 ARG A O 1
ATOM 1531 N N . HIS A 1 193 ? -0.898 19.271 2.925 1.00 90.25 193 HIS A N 1
ATOM 1532 C CA . HIS A 1 193 ? -1.951 19.604 1.976 1.00 90.25 193 HIS A CA 1
ATOM 1533 C C . HIS A 1 193 ? -1.405 20.445 0.816 1.00 90.25 193 HIS A C 1
ATOM 1535 O O . HIS A 1 193 ? -1.584 20.056 -0.335 1.00 90.25 193 HIS A O 1
ATOM 1541 N N . ASP A 1 194 ? -0.656 21.507 1.113 1.00 93.94 194 ASP A N 1
ATOM 1542 C CA . ASP A 1 194 ? -0.048 22.386 0.109 1.00 93.94 194 ASP A CA 1
ATOM 1543 C C . ASP A 1 194 ? 0.932 21.611 -0.781 1.00 93.94 194 ASP A C 1
ATOM 1545 O O . ASP A 1 194 ? 0.860 21.678 -2.006 1.00 93.94 194 ASP A O 1
ATOM 1549 N N . LYS A 1 195 ? 1.796 20.779 -0.179 1.00 93.06 195 LYS A N 1
ATOM 1550 C CA . LYS A 1 195 ? 2.728 19.921 -0.928 1.00 93.06 195 LYS A CA 1
ATOM 1551 C C . LYS A 1 195 ? 2.001 18.942 -1.852 1.00 93.06 195 LYS A C 1
ATOM 1553 O O . LYS A 1 195 ? 2.451 18.706 -2.970 1.00 93.06 195 LYS A O 1
ATOM 1558 N N . ARG A 1 196 ? 0.898 18.351 -1.386 1.00 92.69 196 ARG A N 1
ATOM 1559 C CA . ARG A 1 196 ? 0.081 17.426 -2.182 1.00 92.69 196 ARG A CA 1
ATOM 1560 C C . ARG A 1 196 ? -0.561 18.145 -3.366 1.00 92.69 196 ARG A C 1
ATOM 1562 O O . ARG A 1 196 ? -0.445 17.652 -4.481 1.00 92.69 196 ARG A O 1
ATOM 1569 N N . GLN A 1 197 ? -1.159 19.313 -3.135 1.00 94.19 197 GLN A N 1
ATOM 1570 C CA . GLN A 1 197 ? -1.737 20.132 -4.203 1.00 94.19 197 GLN A CA 1
ATOM 1571 C C . GLN A 1 197 ? -0.687 20.548 -5.232 1.00 94.19 197 GLN A C 1
ATOM 1573 O O . GLN A 1 197 ? -0.935 20.456 -6.430 1.00 94.19 197 GLN A O 1
ATOM 1578 N N . GLN A 1 198 ? 0.501 20.950 -4.781 1.00 95.31 198 GLN A N 1
ATOM 1579 C CA . GLN A 1 198 ? 1.577 21.327 -5.688 1.00 95.31 198 GLN A CA 1
ATOM 1580 C C . GLN A 1 198 ? 2.033 20.149 -6.557 1.00 95.31 198 GLN A C 1
ATOM 1582 O O . GLN A 1 198 ? 2.150 20.304 -7.766 1.00 95.31 198 GLN A O 1
ATOM 1587 N N . LEU A 1 199 ? 2.192 18.953 -5.980 1.00 94.06 199 LEU A N 1
ATOM 1588 C CA . LEU A 1 199 ? 2.505 17.746 -6.753 1.00 94.06 199 LEU A CA 1
ATOM 1589 C C . LEU A 1 199 ? 1.402 17.387 -7.760 1.00 94.06 199 LEU A C 1
ATOM 1591 O O . LEU A 1 199 ? 1.721 16.966 -8.867 1.00 94.06 199 LEU A O 1
ATOM 1595 N N . GLU A 1 200 ? 0.124 17.543 -7.405 1.00 94.44 200 GLU A N 1
ATOM 1596 C CA . GLU A 1 200 ? -1.001 17.300 -8.323 1.00 94.44 200 GLU A CA 1
ATOM 1597 C C . GLU A 1 200 ? -0.973 18.273 -9.518 1.00 94.44 200 GLU A C 1
ATOM 1599 O O . GLU A 1 200 ? -1.125 17.842 -10.663 1.00 94.44 200 GLU A O 1
ATOM 1604 N N . VAL A 1 201 ? -0.713 19.562 -9.268 1.00 96.12 201 VAL A N 1
ATOM 1605 C CA . VAL A 1 201 ? -0.576 20.587 -10.319 1.00 96.12 201 VAL A CA 1
ATOM 1606 C C . VAL A 1 201 ? 0.647 20.323 -11.200 1.00 96.12 201 VAL A C 1
ATOM 1608 O O . VAL A 1 201 ? 0.527 20.327 -12.427 1.00 96.12 201 VAL A O 1
ATOM 1611 N N . ASP A 1 202 ? 1.805 20.045 -10.596 1.00 94.19 202 ASP A N 1
ATOM 1612 C CA . ASP A 1 202 ? 3.053 19.782 -11.316 1.00 94.19 202 ASP A CA 1
ATOM 1613 C C . ASP A 1 202 ? 2.932 18.539 -12.211 1.00 94.19 202 ASP A C 1
ATOM 1615 O O . ASP A 1 202 ? 3.349 18.565 -13.371 1.00 94.19 202 ASP A O 1
ATOM 1619 N N . ILE A 1 203 ? 2.306 17.467 -11.708 1.00 94.50 203 ILE A N 1
ATOM 1620 C CA . ILE A 1 203 ? 2.032 16.256 -12.492 1.00 94.50 203 ILE A CA 1
ATOM 1621 C C . ILE A 1 203 ? 1.122 16.589 -13.676 1.00 94.50 203 ILE A C 1
ATOM 1623 O O . ILE A 1 203 ? 1.432 16.176 -14.791 1.00 94.50 203 ILE A O 1
ATOM 1627 N N . GLY A 1 204 ? 0.049 17.360 -13.471 1.00 94.44 204 GLY A N 1
ATOM 1628 C CA . GLY A 1 204 ? -0.846 17.772 -14.557 1.00 94.44 204 GLY A CA 1
ATOM 1629 C C . GLY A 1 204 ? -0.124 18.564 -15.654 1.00 94.44 204 GLY A C 1
ATOM 1630 O O . GLY A 1 204 ? -0.292 18.282 -16.841 1.00 94.44 204 GLY A O 1
ATOM 1631 N N . ALA A 1 205 ? 0.746 19.503 -15.271 1.00 93.38 205 ALA A N 1
ATOM 1632 C CA . ALA A 1 205 ? 1.555 20.270 -16.218 1.00 93.38 205 ALA A CA 1
ATOM 1633 C C . ALA A 1 205 ? 2.570 19.387 -16.969 1.00 93.38 205 ALA A C 1
ATOM 1635 O O . ALA A 1 205 ? 2.730 19.499 -18.189 1.00 93.38 205 ALA A O 1
ATOM 1636 N N . LEU A 1 206 ? 3.243 18.467 -16.270 1.00 92.94 206 LEU A N 1
ATOM 1637 C CA . LEU A 1 206 ? 4.179 17.539 -16.905 1.00 92.94 206 LEU A CA 1
ATOM 1638 C C . LEU A 1 206 ? 3.480 16.518 -17.816 1.00 92.94 206 LEU A C 1
ATOM 1640 O O . LEU A 1 206 ? 4.050 16.114 -18.827 1.00 92.94 206 LEU A O 1
ATOM 1644 N N . GLU A 1 207 ? 2.256 16.099 -17.501 1.00 93.88 207 GLU A N 1
ATOM 1645 C CA . GLU A 1 207 ? 1.456 15.223 -18.364 1.00 93.88 207 GLU A CA 1
ATOM 1646 C C . GLU A 1 207 ? 1.105 15.902 -19.687 1.00 93.88 207 GLU A C 1
ATOM 1648 O O . GLU A 1 207 ? 1.233 15.280 -20.744 1.00 93.88 207 GLU A O 1
ATOM 1653 N N . GLU A 1 208 ? 0.730 17.180 -19.644 1.00 92.88 208 GLU A N 1
ATOM 1654 C CA . GLU A 1 208 ? 0.424 17.956 -20.845 1.00 92.88 208 GLU A CA 1
ATOM 1655 C C . GLU A 1 208 ? 1.676 18.172 -21.709 1.00 92.88 208 GLU A C 1
ATOM 1657 O O . GLU A 1 208 ? 1.659 17.921 -22.914 1.00 92.88 208 GLU A O 1
ATOM 1662 N N . THR A 1 209 ? 2.814 18.520 -21.100 1.00 89.88 209 THR A N 1
ATOM 1663 C CA . THR A 1 209 ? 4.082 18.649 -21.846 1.00 89.88 209 THR A CA 1
ATOM 1664 C C . THR A 1 209 ? 4.567 17.312 -22.413 1.00 89.88 209 THR A C 1
ATOM 1666 O O . THR A 1 209 ? 5.110 17.264 -23.520 1.00 89.88 209 THR A O 1
ATOM 1669 N N . HIS A 1 210 ? 4.344 16.198 -21.707 1.00 90.62 210 HIS A N 1
ATOM 1670 C CA . HIS A 1 210 ? 4.666 14.871 -22.226 1.00 90.62 210 HIS A CA 1
ATOM 1671 C C . HIS A 1 210 ? 3.771 14.486 -23.406 1.00 90.62 210 HIS A C 1
ATOM 1673 O O . HIS A 1 210 ? 4.266 13.895 -24.365 1.00 90.62 210 HIS A O 1
ATOM 1679 N N . ARG A 1 211 ? 2.483 14.850 -23.367 1.00 90.38 211 ARG A N 1
ATOM 1680 C CA . ARG A 1 211 ? 1.535 14.631 -24.469 1.00 90.38 211 ARG A CA 1
ATOM 1681 C C . ARG A 1 211 ? 1.969 15.349 -25.747 1.00 90.38 211 ARG A C 1
ATOM 1683 O O . ARG A 1 211 ? 1.786 14.805 -26.830 1.00 90.38 211 ARG A O 1
ATOM 1690 N N . GLN A 1 212 ? 2.567 16.531 -25.612 1.00 89.94 212 GLN A N 1
ATOM 1691 C CA . GLN A 1 212 ? 3.032 17.343 -26.739 1.00 89.94 212 GLN A CA 1
ATOM 1692 C C . GLN A 1 212 ? 4.396 16.888 -27.282 1.00 89.94 212 GLN A C 1
ATOM 1694 O O . GLN A 1 212 ? 4.562 16.757 -28.491 1.00 89.94 212 GLN A O 1
ATOM 1699 N N . CYS A 1 213 ? 5.375 16.631 -26.406 1.00 84.06 213 CYS A N 1
ATOM 1700 C CA . CYS A 1 213 ? 6.772 16.436 -26.817 1.00 84.06 213 CYS A CA 1
ATOM 1701 C C . CYS A 1 213 ? 7.272 14.984 -26.733 1.00 84.06 213 CYS A C 1
ATOM 1703 O O . CYS A 1 213 ? 8.367 14.695 -27.211 1.00 84.06 213 CYS A O 1
ATOM 1705 N N . GLY A 1 214 ? 6.560 14.072 -26.059 1.00 82.12 214 GLY A N 1
ATOM 1706 C CA . GLY A 1 214 ? 6.943 12.656 -25.924 1.00 82.12 214 GLY A CA 1
ATOM 1707 C C . GLY A 1 214 ? 8.296 12.387 -25.241 1.00 82.12 214 GLY A C 1
ATOM 1708 O O . GLY A 1 214 ? 8.767 11.251 -25.223 1.00 82.12 214 GLY A O 1
ATOM 1709 N N . SER A 1 215 ? 8.940 13.409 -24.664 1.00 91.19 215 SER A N 1
ATOM 1710 C CA . SER A 1 215 ? 10.330 13.334 -24.200 1.00 91.19 215 SER A CA 1
ATOM 1711 C C . SER A 1 215 ? 10.533 12.348 -23.042 1.00 91.19 215 SER A C 1
ATOM 1713 O O . SER A 1 215 ? 9.787 12.333 -22.056 1.00 91.19 215 SER A O 1
ATOM 1715 N N . LEU A 1 216 ? 11.613 11.563 -23.134 1.00 88.25 216 LEU A N 1
ATOM 1716 C CA . LEU A 1 216 ? 12.073 10.621 -22.107 1.00 88.25 216 LEU A CA 1
ATOM 1717 C C . LEU A 1 216 ? 12.424 11.313 -20.781 1.00 88.25 216 LEU A C 1
ATOM 1719 O O . LEU A 1 216 ? 12.207 10.735 -19.715 1.00 88.25 216 LEU A O 1
ATOM 1723 N N . ALA A 1 217 ? 12.934 12.548 -20.830 1.00 90.44 217 ALA A N 1
ATOM 1724 C CA . ALA A 1 217 ? 13.268 13.322 -19.634 1.00 90.44 217 ALA A CA 1
ATOM 1725 C C . ALA A 1 217 ? 12.007 13.680 -18.829 1.00 90.44 217 ALA A C 1
ATOM 1727 O O . ALA A 1 217 ? 11.944 13.424 -17.626 1.00 90.44 217 ALA A O 1
ATOM 1728 N N . VAL A 1 218 ? 10.966 14.161 -19.516 1.00 89.25 218 VAL A N 1
ATOM 1729 C CA . VAL A 1 218 ? 9.668 14.509 -18.912 1.00 89.25 218 VAL A CA 1
ATOM 1730 C C . VAL A 1 218 ? 9.001 13.268 -18.314 1.00 89.25 218 VAL A C 1
ATOM 1732 O O . VAL A 1 218 ? 8.510 13.299 -17.187 1.00 89.25 218 VAL A O 1
ATOM 1735 N N . ARG A 1 219 ? 9.070 12.125 -19.011 1.00 91.06 219 ARG A N 1
ATOM 1736 C CA . ARG A 1 219 ? 8.539 10.848 -18.510 1.00 91.06 219 ARG A CA 1
ATOM 1737 C C . ARG A 1 219 ? 9.233 10.374 -17.228 1.00 91.06 219 ARG A C 1
ATOM 1739 O O . ARG A 1 219 ? 8.567 9.858 -16.329 1.00 91.06 219 ARG A O 1
ATOM 1746 N N . ARG A 1 220 ? 10.556 10.547 -17.119 1.00 92.69 220 ARG A N 1
ATOM 1747 C CA . ARG A 1 220 ? 11.306 10.236 -15.887 1.00 92.69 220 ARG A CA 1
ATOM 1748 C C . ARG A 1 220 ? 10.882 11.148 -14.736 1.00 92.69 220 ARG A C 1
ATOM 1750 O O . ARG A 1 220 ? 10.660 10.659 -13.631 1.00 92.69 220 ARG A O 1
ATOM 1757 N N . GLN A 1 221 ? 10.717 12.441 -14.998 1.00 92.69 221 GLN A N 1
ATOM 1758 C CA . GLN A 1 221 ? 10.296 13.407 -13.984 1.00 92.69 221 GLN A CA 1
ATOM 1759 C C . GLN A 1 221 ? 8.869 13.133 -13.481 1.00 92.69 221 GLN A C 1
ATOM 1761 O O . GLN A 1 221 ? 8.642 13.125 -12.271 1.00 92.69 221 GLN A O 1
ATOM 1766 N N . LEU A 1 222 ? 7.948 12.765 -14.379 1.00 93.38 222 LEU A N 1
ATOM 1767 C CA . LEU A 1 222 ? 6.606 12.287 -14.024 1.00 93.38 222 LEU A CA 1
ATOM 1768 C C . LEU A 1 222 ? 6.637 11.065 -13.109 1.00 93.38 222 LEU A C 1
ATOM 1770 O O . LEU A 1 222 ? 5.888 10.998 -12.135 1.00 93.38 222 LEU A O 1
ATOM 1774 N N . ALA A 1 223 ? 7.498 10.088 -13.403 1.00 93.88 223 ALA A N 1
ATOM 1775 C CA . ALA A 1 223 ? 7.625 8.895 -12.572 1.00 93.88 223 ALA A CA 1
ATOM 1776 C C . ALA A 1 223 ? 8.082 9.244 -11.144 1.00 93.88 223 ALA A C 1
ATOM 1778 O O . ALA A 1 223 ? 7.551 8.695 -10.177 1.00 93.88 223 ALA A O 1
ATOM 1779 N N . ILE A 1 224 ? 9.020 10.188 -11.008 1.00 94.69 224 ILE A N 1
ATOM 1780 C CA . ILE A 1 224 ? 9.518 10.662 -9.710 1.00 94.69 224 ILE A CA 1
ATOM 1781 C C . ILE A 1 224 ? 8.412 11.385 -8.933 1.00 94.69 224 ILE A C 1
ATOM 1783 O O . ILE A 1 224 ? 8.168 11.050 -7.774 1.00 94.69 224 ILE A O 1
ATOM 1787 N N . GLN A 1 225 ? 7.714 12.337 -9.555 1.00 93.81 225 GLN A N 1
ATOM 1788 C CA . GLN A 1 225 ? 6.665 13.104 -8.875 1.00 93.81 225 GLN A CA 1
ATOM 1789 C C . GLN A 1 225 ? 5.464 12.231 -8.489 1.00 93.81 225 GLN A C 1
ATOM 1791 O O . GLN A 1 225 ? 4.984 12.308 -7.359 1.00 93.81 225 GLN A O 1
ATOM 1796 N N . ARG A 1 226 ? 5.037 11.309 -9.362 1.00 94.75 226 ARG A N 1
ATOM 1797 C CA . ARG A 1 226 ? 3.989 10.326 -9.032 1.00 94.75 226 ARG A CA 1
ATOM 1798 C C . ARG A 1 226 ? 4.394 9.428 -7.867 1.00 94.75 226 ARG A C 1
ATOM 1800 O O . ARG A 1 226 ? 3.553 9.106 -7.035 1.00 94.75 226 ARG A O 1
ATOM 1807 N N . LYS A 1 227 ? 5.671 9.040 -7.776 1.00 95.44 227 LYS A N 1
ATOM 1808 C CA . LYS A 1 227 ? 6.187 8.286 -6.623 1.00 95.44 227 LYS A CA 1
ATOM 1809 C C . LYS A 1 227 ? 6.088 9.104 -5.332 1.00 95.44 227 LYS A C 1
ATOM 1811 O O . LYS A 1 227 ? 5.692 8.559 -4.310 1.00 95.44 227 LYS A O 1
ATOM 1816 N N . GLN A 1 228 ? 6.408 10.397 -5.376 1.00 94.19 228 GLN A N 1
ATOM 1817 C CA . GLN A 1 228 ? 6.290 11.282 -4.211 1.00 94.19 228 GLN A CA 1
ATOM 1818 C C . GLN A 1 228 ? 4.834 11.469 -3.763 1.00 94.19 228 GLN A C 1
ATOM 1820 O O . GLN A 1 228 ? 4.575 11.463 -2.562 1.00 94.19 228 GLN A O 1
ATOM 1825 N N . LEU A 1 229 ? 3.891 11.591 -4.704 1.00 93.69 229 LEU A N 1
ATOM 1826 C CA . LEU A 1 229 ? 2.463 11.665 -4.388 1.00 93.69 229 LEU A CA 1
ATOM 1827 C C . LEU A 1 229 ? 1.966 10.360 -3.746 1.00 93.69 229 LEU A C 1
ATOM 1829 O O . LEU A 1 229 ? 1.350 10.399 -2.684 1.00 93.69 229 LEU A O 1
ATOM 1833 N N . ARG A 1 230 ? 2.320 9.207 -4.332 1.00 94.38 230 ARG A N 1
ATOM 1834 C CA . ARG A 1 230 ? 1.985 7.889 -3.769 1.00 94.38 230 ARG A CA 1
ATOM 1835 C C . ARG A 1 230 ? 2.531 7.705 -2.361 1.00 94.38 230 ARG A C 1
ATOM 1837 O O . ARG A 1 230 ? 1.789 7.240 -1.514 1.00 94.38 230 ARG A O 1
ATOM 1844 N N . ALA A 1 231 ? 3.763 8.132 -2.089 1.00 92.94 231 ALA A N 1
ATOM 1845 C CA . ALA A 1 231 ? 4.335 8.052 -0.746 1.00 92.94 231 ALA A CA 1
ATOM 1846 C C . ALA A 1 231 ? 3.501 8.828 0.296 1.00 92.94 231 ALA A C 1
ATOM 1848 O O . ALA A 1 231 ? 3.286 8.342 1.400 1.00 92.94 231 ALA A O 1
ATOM 1849 N N . LEU A 1 232 ? 2.968 10.009 -0.054 1.00 90.31 232 LEU A N 1
ATOM 1850 C CA . LEU A 1 232 ? 2.087 10.767 0.848 1.00 90.31 232 LEU A CA 1
ATOM 1851 C C . LEU A 1 232 ? 0.745 10.060 1.096 1.00 90.31 232 LEU A C 1
ATOM 1853 O O . LEU A 1 232 ? 0.212 10.115 2.209 1.00 90.31 232 LEU A O 1
ATOM 1857 N N . ASP A 1 233 ? 0.187 9.419 0.069 1.00 88.19 233 ASP A N 1
ATOM 1858 C CA . ASP A 1 233 ? -1.054 8.651 0.190 1.00 88.19 233 ASP A CA 1
ATOM 1859 C C . ASP A 1 233 ? -0.833 7.337 0.961 1.00 88.19 233 ASP A C 1
ATOM 1861 O O . ASP A 1 233 ? -1.676 6.953 1.774 1.00 88.19 233 ASP A O 1
ATOM 1865 N N . GLU A 1 234 ? 0.321 6.693 0.772 1.00 90.88 234 GLU A N 1
ATOM 1866 C CA . GLU A 1 234 ? 0.777 5.513 1.510 1.00 90.88 234 GLU A CA 1
ATOM 1867 C C . GLU A 1 234 ? 0.943 5.826 3.001 1.00 90.88 234 GLU A C 1
ATOM 1869 O O . GLU A 1 234 ? 0.348 5.125 3.814 1.00 90.88 234 GLU A O 1
ATOM 1874 N N . ASP A 1 235 ? 1.612 6.923 3.375 1.00 88.00 235 ASP A N 1
ATOM 1875 C CA . ASP A 1 235 ? 1.730 7.367 4.775 1.00 88.00 235 ASP A CA 1
ATOM 1876 C C . ASP A 1 235 ? 0.349 7.548 5.435 1.00 88.00 235 ASP A C 1
ATOM 1878 O O . ASP A 1 235 ? 0.117 7.202 6.600 1.00 88.00 235 ASP A O 1
ATOM 1882 N N . LYS A 1 236 ? -0.608 8.116 4.688 1.00 86.12 236 LYS A N 1
ATOM 1883 C CA . LYS A 1 236 ? -1.979 8.332 5.168 1.00 86.12 236 LYS A CA 1
ATOM 1884 C C . LYS A 1 236 ? -2.734 7.010 5.311 1.00 86.12 236 LYS A C 1
ATOM 1886 O O . LYS A 1 236 ? -3.466 6.834 6.291 1.00 86.12 236 LYS A O 1
ATOM 1891 N N . ALA A 1 237 ? -2.565 6.100 4.355 1.00 84.81 237 ALA A N 1
ATOM 1892 C CA . ALA A 1 237 ? -3.147 4.767 4.388 1.00 84.81 237 ALA A CA 1
ATOM 1893 C C . ALA A 1 237 ? -2.563 3.938 5.537 1.00 84.81 237 ALA A C 1
ATOM 1895 O O . ALA A 1 237 ? -3.323 3.326 6.283 1.00 84.81 237 ALA A O 1
ATOM 1896 N N . GLU A 1 238 ? -1.248 3.980 5.750 1.00 84.38 238 GLU A N 1
ATOM 1897 C CA . GLU A 1 238 ? -0.567 3.314 6.858 1.00 84.38 238 GLU A CA 1
ATOM 1898 C C . GLU A 1 238 ? -1.069 3.841 8.202 1.00 84.38 238 GLU A C 1
ATOM 1900 O O . GLU A 1 238 ? -1.445 3.053 9.067 1.00 84.38 238 GLU A O 1
ATOM 1905 N N . TYR A 1 239 ? -1.183 5.162 8.366 1.00 79.12 239 TYR A N 1
ATOM 1906 C CA . TYR A 1 239 ? -1.742 5.754 9.582 1.00 79.12 239 TYR A CA 1
ATOM 1907 C C . TYR A 1 239 ? -3.198 5.319 9.830 1.00 79.12 239 TYR A C 1
ATOM 1909 O O . TYR A 1 239 ? -3.576 4.980 10.956 1.00 79.12 239 TYR A O 1
ATOM 1917 N N . ALA A 1 240 ? -4.031 5.289 8.785 1.00 75.12 240 ALA A N 1
ATOM 1918 C CA . ALA A 1 240 ? -5.411 4.814 8.883 1.00 75.12 240 ALA A CA 1
ATOM 1919 C C . ALA A 1 240 ? -5.481 3.311 9.212 1.00 75.12 240 ALA A C 1
ATOM 1921 O O . ALA A 1 240 ? -6.292 2.891 10.043 1.00 75.12 240 ALA A O 1
ATOM 1922 N N . LEU A 1 241 ? -4.603 2.502 8.617 1.00 75.19 241 LEU A N 1
ATOM 1923 C CA . LEU A 1 241 ? -4.465 1.076 8.901 1.00 75.19 241 LEU A CA 1
ATOM 1924 C C . LEU A 1 241 ? -3.986 0.835 10.331 1.00 75.19 241 LEU A C 1
ATOM 1926 O O . LEU A 1 241 ? -4.557 0.006 11.030 1.00 75.19 241 LEU A O 1
ATOM 1930 N N . LEU A 1 242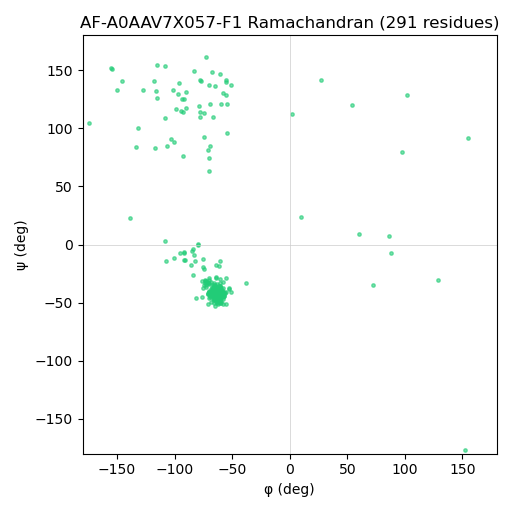 ? -2.997 1.585 10.813 1.00 72.75 242 LEU A N 1
ATOM 1931 C CA . LEU A 1 242 ? -2.537 1.529 12.197 1.00 72.75 242 LEU A CA 1
ATOM 1932 C C . LEU A 1 242 ? -3.689 1.831 13.158 1.00 72.75 242 LEU A C 1
ATOM 1934 O O . LEU A 1 242 ? -3.889 1.101 14.126 1.00 72.75 242 LEU A O 1
ATOM 1938 N N . ARG A 1 243 ? -4.487 2.864 12.865 1.00 63.88 243 ARG A N 1
ATOM 1939 C CA . ARG A 1 243 ? -5.629 3.268 13.696 1.00 63.88 243 ARG A CA 1
ATOM 1940 C C . ARG A 1 243 ? -6.771 2.249 13.679 1.00 63.88 243 ARG A C 1
ATOM 1942 O O . ARG A 1 243 ? -7.397 2.014 14.706 1.00 63.88 243 ARG A O 1
ATOM 1949 N N . THR A 1 244 ? -7.054 1.640 12.531 1.00 60.56 244 THR A N 1
ATOM 1950 C CA . THR A 1 244 ? -8.087 0.593 12.408 1.00 60.56 244 THR A CA 1
ATOM 1951 C C . THR A 1 244 ? -7.636 -0.733 13.020 1.00 60.56 244 THR A C 1
ATOM 1953 O O . THR A 1 244 ? -8.454 -1.433 13.618 1.00 60.56 244 THR A O 1
ATOM 1956 N N . LYS A 1 245 ? -6.336 -1.049 12.947 1.00 60.50 245 LYS A N 1
ATOM 1957 C CA . LYS A 1 245 ? -5.693 -2.178 13.642 1.00 60.50 245 LYS A CA 1
ATOM 1958 C C . LYS A 1 245 ? -5.514 -1.922 15.146 1.00 60.50 245 LYS A C 1
ATOM 1960 O O . LYS A 1 245 ? -5.423 -2.877 15.917 1.00 60.50 245 LYS A O 1
ATOM 1965 N N . GLN A 1 246 ? -5.527 -0.664 15.596 1.00 57.09 246 GLN A N 1
ATOM 1966 C CA . GLN A 1 246 ? -5.576 -0.246 17.005 1.00 57.09 246 GLN A CA 1
ATOM 1967 C C . GLN A 1 246 ? -6.951 -0.561 17.637 1.00 57.09 246 GLN A C 1
ATOM 1969 O O . GLN A 1 246 ? -7.691 0.318 18.068 1.00 57.09 246 GLN A O 1
ATOM 1974 N N . LYS A 1 247 ? -7.315 -1.843 17.728 1.00 50.75 247 LYS A N 1
ATOM 1975 C CA . LYS A 1 247 ? -8.508 -2.302 18.462 1.00 50.75 247 LYS A CA 1
ATOM 1976 C C . LYS A 1 247 ? -8.206 -2.756 19.902 1.00 50.75 247 LYS A C 1
ATOM 1978 O O . LYS A 1 247 ? -9.149 -3.000 20.650 1.00 50.75 247 LYS A O 1
ATOM 1983 N N . PHE A 1 248 ? -6.931 -2.850 20.325 1.00 51.75 248 PHE A N 1
ATOM 1984 C CA . PHE A 1 248 ? -6.571 -3.639 21.524 1.00 51.75 248 PHE A CA 1
ATOM 1985 C C . PHE A 1 248 ? -5.533 -3.066 22.515 1.00 51.75 248 PHE A C 1
ATOM 1987 O O . PHE A 1 248 ? -4.990 -3.846 23.293 1.00 51.75 248 PHE A O 1
ATOM 1994 N N . TYR A 1 249 ? -5.295 -1.750 22.591 1.00 45.16 249 TYR A N 1
ATOM 1995 C CA . TYR A 1 249 ? -4.376 -1.190 23.606 1.00 45.16 249 TYR A CA 1
ATOM 1996 C C . TYR A 1 249 ? -5.051 -0.277 24.623 1.00 45.16 249 TYR A C 1
ATOM 1998 O O . TYR A 1 249 ? -5.670 0.723 24.271 1.00 45.16 249 TYR A O 1
ATOM 2006 N N . THR A 1 250 ? -4.846 -0.595 25.903 1.00 38.97 250 THR A N 1
ATOM 2007 C CA . THR A 1 250 ? -4.823 0.387 26.987 1.00 38.97 250 THR A CA 1
ATOM 2008 C C . THR A 1 250 ? -3.469 1.098 26.959 1.00 38.97 250 THR A C 1
ATOM 2010 O O . THR A 1 250 ? -2.442 0.466 27.192 1.00 38.97 250 THR A O 1
ATOM 2013 N N . GLY A 1 251 ? -3.479 2.396 26.666 1.00 42.09 251 GLY A N 1
ATOM 2014 C CA . GLY A 1 251 ? -2.541 3.395 27.196 1.00 42.09 251 GLY A CA 1
ATOM 2015 C C . GLY A 1 251 ? -1.087 3.434 26.715 1.00 42.09 251 GLY A C 1
ATOM 2016 O O . GLY A 1 251 ? -0.554 4.529 26.610 1.00 42.09 251 GLY A O 1
ATOM 2017 N N . GLU A 1 252 ? -0.426 2.322 26.400 1.00 41.19 252 GLU A N 1
ATOM 2018 C CA . GLU A 1 252 ? 1.038 2.344 26.243 1.00 41.19 252 GLU A CA 1
ATOM 2019 C C . GLU A 1 252 ? 1.498 1.659 24.955 1.00 41.19 252 GLU A C 1
ATOM 2021 O O . GLU A 1 252 ? 1.545 0.436 24.888 1.00 41.19 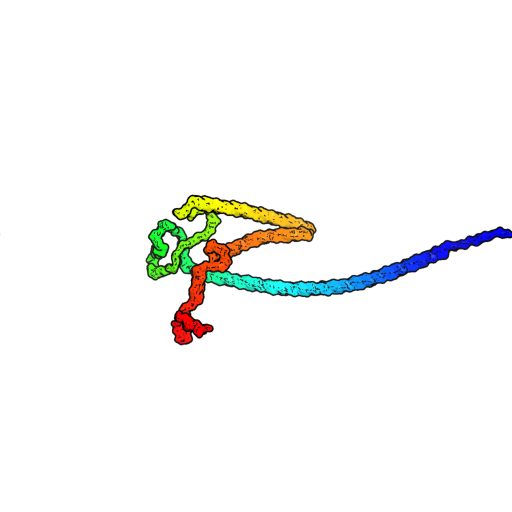252 GLU A O 1
ATOM 2026 N N . ASN A 1 253 ? 1.799 2.484 23.943 1.00 39.62 253 ASN A N 1
ATOM 2027 C CA . ASN A 1 253 ? 2.689 2.374 22.763 1.00 39.62 253 ASN A CA 1
ATOM 2028 C C . ASN A 1 253 ? 3.364 1.038 22.339 1.00 39.62 253 ASN A C 1
ATOM 2030 O O . ASN A 1 253 ? 4.358 1.071 21.619 1.00 39.62 253 ASN A O 1
ATOM 2034 N N . ARG A 1 254 ? 2.864 -0.148 22.685 1.00 44.19 254 ARG A N 1
ATOM 2035 C CA . ARG A 1 254 ? 3.423 -1.441 22.260 1.00 44.19 254 ARG A CA 1
ATOM 2036 C C . ARG A 1 254 ? 2.418 -2.204 21.414 1.00 44.19 254 ARG A C 1
ATOM 2038 O O . ARG A 1 254 ? 1.729 -3.088 21.913 1.00 44.19 254 ARG A O 1
ATOM 2045 N N . ALA A 1 255 ? 2.360 -1.881 20.125 1.00 40.34 255 ALA A N 1
ATOM 2046 C CA . ALA A 1 255 ? 1.636 -2.686 19.146 1.00 40.34 255 ALA A CA 1
ATOM 2047 C C . ALA A 1 255 ? 2.134 -4.150 19.198 1.00 40.34 255 ALA A C 1
ATOM 2049 O O . ALA A 1 255 ? 3.322 -4.409 19.054 1.00 40.34 255 ALA A O 1
ATOM 2050 N N . GLY A 1 256 ? 1.237 -5.100 19.469 1.00 49.09 256 GLY A N 1
ATOM 2051 C CA . GLY A 1 256 ? 1.488 -6.549 19.527 1.00 49.09 256 GLY A CA 1
ATOM 2052 C C . GLY A 1 256 ? 1.006 -7.295 20.791 1.00 49.09 256 GLY A C 1
ATOM 2053 O O . GLY A 1 256 ? 0.624 -8.458 20.694 1.00 49.09 256 GLY A O 1
ATOM 2054 N N . ARG A 1 257 ? 0.956 -6.673 21.984 1.00 53.72 257 ARG A N 1
ATOM 2055 C CA . ARG A 1 257 ? 0.570 -7.359 23.243 1.00 53.72 257 ARG A CA 1
ATOM 2056 C C . ARG A 1 257 ? -0.922 -7.238 23.600 1.00 53.72 257 ARG A C 1
ATOM 2058 O O . ARG A 1 257 ? -1.429 -6.135 23.718 1.00 53.72 257 ARG A O 1
ATOM 2065 N N . LEU A 1 258 ? -1.644 -8.338 23.820 1.00 57.03 258 LEU A N 1
ATOM 2066 C CA . LEU A 1 258 ? -3.023 -8.255 24.335 1.00 57.03 258 LEU A CA 1
ATOM 2067 C C . LEU A 1 258 ? -3.043 -7.730 25.788 1.00 57.03 258 LEU A C 1
ATOM 2069 O O . LEU A 1 258 ? -2.117 -8.033 26.546 1.00 57.03 258 LEU A O 1
ATOM 2073 N N . PRO A 1 259 ? -4.094 -7.001 26.214 1.00 55.66 259 PRO A N 1
ATOM 2074 C CA . PRO A 1 259 ? -4.236 -6.563 27.599 1.00 55.66 259 PRO A CA 1
ATOM 2075 C C . PRO A 1 259 ? -4.177 -7.750 28.579 1.00 55.66 259 PRO A C 1
ATOM 2077 O O . PRO A 1 259 ? -4.767 -8.797 28.284 1.00 55.66 259 PRO A O 1
ATOM 2080 N N . PRO A 1 260 ? -3.542 -7.606 29.761 1.00 62.31 260 PRO A N 1
ATOM 2081 C CA . PRO A 1 260 ? -3.348 -8.706 30.712 1.00 62.31 260 PRO A CA 1
ATOM 2082 C C . PRO A 1 260 ? -4.632 -9.455 31.082 1.00 62.31 260 PRO A C 1
ATOM 2084 O O . PRO A 1 260 ? -4.623 -10.680 31.175 1.00 62.31 260 PRO A O 1
ATOM 2087 N N . HIS A 1 261 ? -5.759 -8.749 31.227 1.00 62.12 261 HIS A N 1
ATOM 2088 C CA . HIS A 1 261 ? -7.039 -9.391 31.538 1.00 62.12 261 HIS A CA 1
ATOM 2089 C C . HIS A 1 261 ? -7.524 -10.314 30.408 1.00 62.12 261 HIS A C 1
ATOM 2091 O O . HIS A 1 261 ? -8.041 -11.386 30.691 1.00 62.12 261 HIS A O 1
ATOM 2097 N N . ARG A 1 262 ? -7.305 -9.952 29.135 1.00 60.97 262 ARG A N 1
ATOM 2098 C CA . ARG A 1 262 ? -7.681 -10.793 27.986 1.00 60.97 262 ARG A CA 1
ATOM 2099 C C . ARG A 1 262 ? -6.722 -11.953 27.774 1.00 60.97 262 ARG A C 1
ATOM 2101 O O . ARG A 1 262 ? -7.153 -13.004 27.320 1.00 60.97 262 ARG A O 1
ATOM 2108 N N . LEU A 1 263 ? -5.440 -11.780 28.102 1.00 70.12 263 LEU A N 1
ATOM 2109 C CA . LEU A 1 263 ? -4.492 -12.896 28.151 1.00 70.12 263 LEU A CA 1
ATOM 2110 C C . LEU A 1 263 ? -4.931 -13.931 29.189 1.00 70.12 263 LEU A C 1
ATOM 2112 O O . LEU A 1 263 ? -4.905 -15.122 28.896 1.00 70.12 263 LEU A O 1
ATOM 2116 N N . ARG A 1 264 ? -5.406 -13.475 30.357 1.00 72.00 264 ARG A N 1
ATOM 2117 C CA . ARG A 1 264 ? -6.010 -14.350 31.368 1.00 72.00 264 ARG A CA 1
ATOM 2118 C C . ARG A 1 264 ? -7.264 -15.035 30.829 1.00 72.00 264 ARG A C 1
ATOM 2120 O O . ARG A 1 264 ? -7.313 -16.251 30.888 1.00 72.00 264 ARG A O 1
ATOM 2127 N N . THR A 1 265 ? -8.196 -14.305 30.209 1.00 69.19 265 THR A N 1
ATOM 2128 C CA . THR A 1 265 ? -9.402 -14.899 29.600 1.00 69.19 265 THR A CA 1
ATOM 2129 C C . THR A 1 265 ? -9.064 -15.953 28.542 1.00 69.19 265 THR A C 1
ATOM 2131 O O . THR A 1 265 ? -9.572 -17.061 28.630 1.00 69.19 265 THR A O 1
ATOM 2134 N N . LYS A 1 266 ? -8.132 -15.679 27.618 1.00 70.38 266 LYS A N 1
ATOM 2135 C CA . LYS A 1 266 ? -7.669 -16.671 26.630 1.00 70.38 266 LYS A CA 1
ATOM 2136 C C . LYS A 1 266 ? -6.993 -17.884 27.269 1.00 70.38 266 LYS A C 1
ATOM 2138 O O . LYS A 1 266 ? -7.112 -18.987 26.748 1.00 70.38 266 LYS A O 1
ATOM 2143 N N . ALA A 1 267 ? -6.248 -17.691 28.357 1.00 71.25 267 ALA A N 1
ATOM 2144 C CA . ALA A 1 267 ? -5.650 -18.796 29.100 1.00 71.25 267 ALA A CA 1
ATOM 2145 C C . ALA A 1 267 ? -6.724 -19.648 29.795 1.00 71.25 267 ALA A C 1
ATOM 2147 O O . ALA A 1 267 ? -6.594 -20.865 29.822 1.00 71.25 267 ALA A O 1
ATOM 2148 N N . THR A 1 268 ? -7.797 -19.031 30.300 1.00 70.12 268 THR A N 1
ATOM 2149 C CA . THR A 1 268 ? -8.947 -19.735 30.886 1.00 70.12 268 THR A CA 1
ATOM 2150 C C . THR A 1 268 ? -9.777 -20.461 29.826 1.00 70.12 268 THR A C 1
ATOM 2152 O O . THR A 1 268 ? -10.124 -21.611 30.034 1.00 70.12 268 THR A O 1
ATOM 2155 N N . GLU A 1 269 ? -10.029 -19.846 28.668 1.00 67.75 269 GLU A N 1
ATOM 2156 C CA . GLU A 1 269 ? -10.745 -20.462 27.534 1.00 67.75 269 GLU A CA 1
ATOM 2157 C C . GLU A 1 269 ? -10.000 -21.671 26.950 1.00 67.75 269 GLU A C 1
ATOM 2159 O O . GLU A 1 269 ? -10.618 -22.624 26.492 1.00 67.75 269 GLU A O 1
ATOM 2164 N N . ARG A 1 270 ? -8.662 -21.639 26.960 1.00 67.56 270 ARG A N 1
ATOM 2165 C CA . ARG A 1 270 ? -7.814 -22.763 26.525 1.00 67.56 270 ARG A CA 1
ATOM 2166 C C . ARG A 1 270 ? -7.601 -23.812 27.611 1.00 67.56 270 ARG A C 1
ATOM 2168 O O . ARG A 1 270 ? -7.018 -24.857 27.330 1.00 67.56 270 ARG A O 1
ATOM 2175 N N . ARG A 1 271 ? -8.014 -23.531 28.848 1.00 66.19 271 ARG A N 1
ATOM 2176 C CA . ARG A 1 271 ? -7.887 -24.474 29.950 1.00 66.19 271 ARG A CA 1
ATOM 2177 C C . ARG A 1 271 ? -9.000 -25.503 29.809 1.00 66.19 271 ARG A C 1
ATOM 2179 O O . ARG A 1 271 ? -10.168 -25.195 30.019 1.00 66.19 271 ARG A O 1
ATOM 2186 N N . VAL A 1 272 ? -8.625 -26.724 29.452 1.00 65.06 272 VAL A N 1
ATOM 2187 C CA . VAL A 1 272 ? -9.543 -27.862 29.470 1.00 65.06 272 VAL A CA 1
ATOM 2188 C C . VAL A 1 272 ? -9.902 -28.131 30.930 1.00 65.06 272 VAL A C 1
ATOM 2190 O O . VAL A 1 272 ? -9.036 -28.490 31.723 1.00 65.06 272 VAL A O 1
ATOM 2193 N N . GLY A 1 273 ? -11.151 -27.845 31.298 1.00 65.25 273 GLY A N 1
ATOM 2194 C CA . GLY A 1 273 ? -11.629 -27.999 32.672 1.00 65.25 273 GLY A CA 1
ATOM 2195 C C . GLY A 1 273 ? -11.869 -29.457 33.055 1.00 65.25 273 GLY A C 1
ATOM 2196 O O . GLY A 1 273 ? -11.562 -29.846 34.177 1.00 65.25 273 GLY A O 1
ATOM 2197 N N . GLU A 1 274 ? -12.379 -30.261 32.118 1.00 69.19 274 GLU A N 1
ATOM 2198 C CA . GLU A 1 274 ? -12.755 -31.658 32.343 1.00 69.19 274 GLU A CA 1
ATOM 2199 C C . GLU A 1 274 ? -12.486 -32.479 31.080 1.00 69.19 274 GLU A C 1
ATOM 2201 O O . GLU A 1 274 ? -12.731 -32.013 29.963 1.00 69.19 274 GLU A O 1
ATOM 2206 N N . LEU A 1 275 ? -11.986 -33.702 31.251 1.00 67.00 275 LEU A N 1
ATOM 2207 C CA . LEU A 1 275 ? -11.784 -34.662 30.169 1.00 67.00 275 LEU A CA 1
ATOM 2208 C C . LEU A 1 275 ? -12.637 -35.905 30.397 1.00 67.00 275 LEU A C 1
ATOM 2210 O O . LEU A 1 275 ? -12.795 -36.372 31.526 1.00 67.00 275 LEU A O 1
ATOM 2214 N N . ARG A 1 276 ? -13.202 -36.433 29.308 1.00 73.00 276 ARG A N 1
ATOM 2215 C CA . ARG A 1 276 ? -14.000 -37.659 29.324 1.00 73.00 276 ARG A CA 1
ATOM 2216 C C . ARG A 1 276 ? -13.085 -38.855 29.094 1.00 73.00 276 ARG A C 1
ATOM 2218 O O . ARG A 1 276 ? -12.467 -38.962 28.037 1.00 73.00 276 ARG A O 1
ATOM 2225 N N . LEU A 1 277 ? -13.013 -39.739 30.082 1.00 73.75 277 LEU A N 1
ATOM 2226 C CA . LEU A 1 277 ? -12.267 -40.991 30.001 1.00 73.75 277 LEU A CA 1
ATOM 2227 C C . LEU A 1 277 ? -12.993 -42.005 29.088 1.00 73.75 277 LEU A C 1
ATOM 2229 O O . LEU A 1 277 ? -14.199 -41.859 28.857 1.00 73.75 277 LEU A O 1
ATOM 2233 N N . PRO A 1 278 ? -12.297 -43.047 28.588 1.00 72.88 278 PRO A N 1
ATOM 2234 C CA . PRO A 1 278 ? -12.899 -44.114 27.776 1.00 72.88 278 PRO A CA 1
ATOM 2235 C C . PRO A 1 278 ? -14.085 -44.808 28.463 1.00 72.88 278 PRO A C 1
ATOM 2237 O O . PRO A 1 278 ? -15.035 -45.210 27.797 1.00 72.88 278 PRO A O 1
ATOM 2240 N N . ASP A 1 279 ? -14.069 -44.847 29.796 1.00 76.44 279 ASP A N 1
ATOM 2241 C CA . ASP A 1 279 ? -15.105 -45.448 30.644 1.00 76.44 279 ASP A CA 1
ATOM 2242 C C . ASP A 1 279 ? -16.342 -44.538 30.820 1.00 76.44 279 ASP A C 1
ATOM 2244 O O . ASP A 1 279 ? -17.299 -44.879 31.513 1.00 76.44 279 ASP A O 1
ATOM 2248 N N . GLY A 1 280 ? -16.341 -43.356 30.192 1.00 73.69 280 GLY A N 1
ATOM 2249 C CA . GLY A 1 280 ? -17.458 -42.413 30.166 1.00 73.69 280 GLY A CA 1
ATOM 2250 C C . GLY A 1 280 ? -17.503 -41.410 31.323 1.00 73.69 280 GLY A C 1
ATOM 2251 O O . GLY A 1 280 ? -18.314 -40.484 31.259 1.00 73.69 280 GLY A O 1
ATOM 2252 N N . THR A 1 281 ? -16.634 -41.542 32.327 1.00 77.31 281 THR A N 1
ATOM 2253 C CA . THR A 1 281 ? -16.508 -40.638 33.481 1.00 77.31 281 THR A CA 1
ATOM 2254 C C . THR A 1 281 ? -15.756 -39.347 33.129 1.00 77.31 281 THR A C 1
ATOM 2256 O O . THR A 1 281 ? -14.800 -39.350 32.351 1.00 77.31 281 THR A O 1
ATOM 2259 N N . LEU A 1 282 ? -16.203 -38.217 33.689 1.00 75.81 282 LEU A N 1
ATOM 2260 C CA . LEU A 1 282 ? -15.550 -36.909 33.557 1.00 75.81 282 LEU A CA 1
ATOM 2261 C C . LEU A 1 282 ? -14.546 -36.725 34.698 1.00 75.81 282 LEU A C 1
ATOM 2263 O O . LEU A 1 282 ? -14.876 -36.976 35.855 1.00 75.81 282 LEU A O 1
ATOM 2267 N N . THR A 1 283 ? -13.323 -36.308 34.377 1.00 70.88 283 THR A N 1
ATOM 2268 C CA . THR A 1 283 ? -12.259 -36.075 35.363 1.00 70.88 283 THR A CA 1
ATOM 2269 C C . THR A 1 283 ? -11.667 -34.680 35.201 1.00 70.88 283 THR A C 1
ATOM 2271 O O . THR A 1 283 ? -11.331 -34.263 34.094 1.00 70.88 283 THR A O 1
ATOM 2274 N N . CYS A 1 284 ? -11.511 -33.975 36.324 1.00 63.34 284 CYS A N 1
ATOM 2275 C CA . CYS A 1 284 ? -10.942 -32.621 36.399 1.00 63.34 284 CYS A CA 1
ATOM 2276 C C . CYS A 1 284 ? -9.530 -32.614 37.029 1.00 63.34 284 CYS A C 1
ATOM 2278 O O . CYS A 1 284 ? -8.952 -31.554 37.266 1.00 63.34 284 CYS A O 1
ATOM 2280 N N . GLN A 1 285 ? -8.985 -33.793 37.362 1.00 66.62 285 GLN A N 1
ATOM 2281 C CA . GLN A 1 285 ? -7.679 -33.946 38.007 1.00 66.62 285 GLN A CA 1
ATOM 2282 C C . GLN A 1 285 ? -6.541 -33.802 36.990 1.00 66.62 285 GLN A C 1
ATOM 2284 O O . GLN A 1 285 ? -6.414 -34.598 36.063 1.00 66.62 285 GLN A O 1
ATOM 2289 N N . GLU A 1 286 ? -5.684 -32.801 37.196 1.00 64.19 286 GLU A N 1
ATOM 2290 C CA . GLU A 1 286 ? -4.603 -32.429 36.273 1.00 64.19 286 GLU A CA 1
ATOM 2291 C C . GLU A 1 286 ? -3.578 -33.557 36.044 1.00 64.19 286 GLU A C 1
ATOM 2293 O O . GLU A 1 286 ? -3.018 -33.672 34.957 1.00 64.19 286 GLU A O 1
ATOM 2298 N N . GLU A 1 287 ? -3.367 -34.423 37.038 1.00 68.88 287 GLU A N 1
ATOM 2299 C CA . GLU A 1 287 ? -2.425 -35.547 36.958 1.00 68.88 287 GLU A CA 1
ATOM 2300 C C . GLU A 1 287 ? -2.884 -36.635 35.978 1.00 68.88 287 GLU A C 1
ATOM 2302 O O . GLU A 1 287 ? -2.085 -37.108 35.174 1.00 68.88 287 GLU A O 1
ATOM 2307 N N . LEU A 1 288 ? -4.177 -36.975 35.982 1.00 63.91 288 LEU A N 1
ATOM 2308 C CA . LEU A 1 288 ? -4.761 -37.967 35.070 1.00 63.91 288 LEU A CA 1
ATOM 2309 C C . LEU A 1 288 ? -4.812 -37.450 33.627 1.00 63.91 288 LEU A C 1
ATOM 2311 O O . LEU A 1 288 ? -4.582 -38.202 32.685 1.00 63.91 288 LEU A O 1
ATOM 2315 N N . ILE A 1 289 ? -5.030 -36.144 33.456 1.00 62.16 289 ILE A N 1
ATOM 2316 C CA . ILE A 1 289 ? -5.026 -35.472 32.150 1.00 62.16 289 ILE A CA 1
ATOM 2317 C C . ILE A 1 289 ? -3.636 -35.525 31.498 1.00 62.16 289 ILE A C 1
ATOM 2319 O O . ILE A 1 289 ? -3.527 -35.727 30.291 1.00 62.16 289 ILE A O 1
ATOM 2323 N N . ARG A 1 290 ? -2.567 -35.371 32.292 1.00 63.66 290 ARG A N 1
ATOM 2324 C CA . ARG A 1 290 ? -1.176 -35.425 31.810 1.00 63.66 290 ARG A CA 1
ATOM 2325 C C . ARG A 1 290 ? -0.678 -36.833 31.496 1.00 63.66 290 ARG A C 1
ATOM 2327 O O . ARG A 1 290 ? 0.315 -36.948 30.804 1.00 63.66 290 ARG A O 1
ATOM 2334 N N . GLN A 1 291 ? -1.308 -37.885 32.016 1.00 65.56 291 GLN A N 1
ATOM 2335 C CA . GLN A 1 291 ? -0.926 -39.273 31.711 1.00 65.56 291 GLN A CA 1
ATOM 2336 C C . GLN A 1 291 ? -1.521 -39.776 30.388 1.00 65.56 291 GLN A C 1
ATOM 2338 O O . GLN A 1 291 ? -1.106 -40.814 29.879 1.00 65.56 291 GLN A O 1
ATOM 2343 N N . GLN A 1 292 ? -2.500 -39.054 29.841 1.00 64.25 292 GLN A N 1
ATOM 2344 C CA . GLN A 1 292 ? -3.204 -39.407 28.609 1.00 64.25 292 GLN A CA 1
ATOM 2345 C C . GLN A 1 292 ? -2.568 -38.798 27.340 1.00 64.25 292 GLN A C 1
ATOM 2347 O O . GLN A 1 292 ? -2.993 -39.142 26.237 1.00 64.25 292 GLN A O 1
ATOM 2352 N N . PHE A 1 293 ? -1.563 -37.925 27.498 1.00 52.31 293 PHE A N 1
ATOM 2353 C CA . PHE A 1 293 ? -0.791 -37.249 26.446 1.00 52.31 293 PHE A CA 1
ATOM 2354 C C . PHE A 1 293 ? 0.707 -37.338 26.739 1.00 52.31 293 PHE A C 1
ATOM 2356 O O . PHE A 1 293 ? 1.483 -37.425 25.763 1.00 52.31 293 PHE A O 1
#

Nearest PDB structures (foldseek):
  6eyd-assembly1_D  TM=3.385E-01  e=7.828E-01  Mycolicibacterium smegmatis MC2 155
  9fia-assembly1_B3  TM=2.246E-01  e=8.810E+00  Toxoplasma gondii

Mean predicted aligned error: 19.96 Å

Organism: Pleurodeles waltl (NCBI:txid8319)

Secondary structure (DSSP, 8-state):
---------THHHHHHHHHHHHHHHHHHHHHHHHHHHHHHHHHHHHHHHHHHHHHHHHHHHHHHHHHHHHHHHHHHHHHHHHHHHHHHHHHHHHHHHHTT--------STT--S-HHHHHHHHHHHH-TT--GGG---S---PPPPP----S-HHHHHHHH--TT--HHHHHHHHHHHHHHHHHHHHHHHHHHHHHHHHHHHHHHHHHHHHHH--HHHHHHHHHHHHHHHHHHHHHHHHHHHHHH--S-SSS--TTPPPHHHHHHHHHHTS---EE-TTS-EE--HHHHHH--

Radius of gyration: 45.36 Å; Cα contacts (8 Å, |Δi|>4): 73; chains: 1; bounding box: 125×70×135 Å

Solvent-accessible surface area (backbone atoms only — not comparable to full-atom values): 17699 Å² total; per-residue (Å²): 132,91,82,90,79,87,83,75,82,73,63,62,64,56,55,49,53,52,51,53,53,51,51,52,50,51,52,51,52,51,53,48,52,54,50,51,55,53,48,52,54,51,50,52,50,51,52,51,51,53,51,48,56,52,49,54,53,50,51,54,54,49,51,55,52,49,54,50,52,56,50,53,51,52,51,51,52,54,53,49,52,53,51,51,51,53,50,52,53,49,50,51,51,50,49,62,68,43,72,83,61,82,87,86,78,90,75,62,84,85,78,62,90,65,64,69,59,60,55,52,55,52,49,48,39,70,77,39,70,88,56,56,73,94,75,65,82,79,94,79,82,76,83,78,75,75,74,85,69,92,72,68,60,77,65,52,54,50,65,73,57,70,43,101,87,53,54,71,68,58,52,51,52,52,50,52,53,51,54,50,49,49,53,52,51,53,53,53,49,49,55,52,50,53,54,50,52,49,50,55,51,51,46,54,55,47,49,53,52,30,72,73,64,68,42,69,67,51,52,51,53,45,54,52,50,53,51,56,52,48,51,57,52,46,55,51,49,50,53,51,49,53,56,68,67,60,77,57,78,82,93,65,98,55,92,88,59,71,48,70,70,55,50,49,49,54,52,54,74,69,46,80,67,64,46,73,45,96,88,70,52,77,46,66,55,69,71,66,60,61,75,78,110

Sequence (293 aa):
MQRGLCCQSDGAPLMRAFMEQLFESLLNDLATLKREIAADIKDLKREGIDLGQRVDTVEQAQDARKDELDCHRRELLTLQDKNQELQYQIEDLENRSRRSNIRIKGVPTQAIAGPLEDFVVHLFLHVAPALKEQNIVLDRTHRAGRPARVAGQAKDILTLNDTPETNFATLWDTLKAVVRGQFIAARQNALRHDKRQQLEVDIGALEETHRQCGSLAVRRQLAIQRKQLRALDEDKAEYALLRTKQKFYTGENRAGRLPPHRLRTKATERRVGELRLPDGTLTCQEELIRQQF

Foldseek 3Di:
DDDDDDPDPPPVVVVVVVVVVVVVVVVVVVVVVVVVVVVVVVVVVVVVVVVVVVVVVVVVVVVVVVVVVVVVVVVVVVVVVVVVVVVVVVVVVVCVVCVPPDDDPDDDPPPDPDDPVVVVLVVCCVVPVVDDSVVDDDPDDDDDDPPPPPDDDLVVQLVVPPDPPDDPVVNVVVSVVVVVVVVVVVVVVVVLVVLLVVLVVVLVVLVVVCVVPVDPVSVVVNVVSVVVNVVSVVVVVVVVVVVVLPPADDDDDDPPDHDPVVVVVVVVVPDPQWDQDPVRDIDRDPVVVVVVD

pLDDT: mean 79.09, std 15.6, range [38.97, 98.19]